Protein AF-A0A1M7Z578-F1 (afdb_monomer_lite)

Sequence (207 aa):
MESDAASGAEGHGATTEMDATQAGAGHGDAAHTTGHTEVPGGKNAFPPFEPAAFPSQLFWLAITFGALFLIMKRSIAPRIGTILEERRDRIVGDLAEADRLREETDAVIAAYEAELKAARRHATSLAEERRTTAAAELAAKRAEVEADLAAKLSEAEARIETIKQRALSEVNTIATDTAVAVIERVAPISVDPAEVASAVSAVRSGN

Structure (mmCIF, N/CA/C/O backbone):
data_AF-A0A1M7Z578-F1
#
_entry.id   AF-A0A1M7Z578-F1
#
loop_
_atom_site.group_PDB
_atom_site.id
_atom_site.type_symbol
_atom_site.label_atom_id
_atom_site.label_alt_id
_atom_site.label_comp_id
_atom_site.label_asym_id
_atom_site.label_entity_id
_atom_site.label_seq_id
_atom_site.pdbx_PDB_ins_code
_atom_site.Cartn_x
_atom_site.Cartn_y
_atom_site.Cartn_z
_atom_site.occupancy
_atom_site.B_iso_or_equiv
_atom_site.auth_seq_id
_atom_site.auth_comp_id
_atom_site.auth_asym_id
_atom_site.auth_atom_id
_atom_site.pdbx_PDB_model_num
ATOM 1 N N . MET A 1 1 ? 42.995 34.643 -6.019 1.00 50.28 1 MET A N 1
ATOM 2 C CA . MET A 1 1 ? 43.320 33.879 -7.242 1.00 50.28 1 MET A CA 1
ATOM 3 C C . MET A 1 1 ? 42.038 33.845 -8.044 1.00 50.28 1 MET A C 1
ATOM 5 O O . MET A 1 1 ? 41.109 33.226 -7.557 1.00 50.28 1 MET A O 1
ATOM 9 N N . GLU A 1 2 ? 41.796 34.603 -9.106 1.00 48.91 2 GLU A N 1
ATOM 10 C CA . GLU A 1 2 ? 42.542 35.490 -10.022 1.00 48.91 2 GLU A CA 1
ATOM 11 C C . GLU A 1 2 ? 41.599 36.695 -10.278 1.00 48.91 2 GLU A C 1
ATOM 13 O O . GLU A 1 2 ? 40.393 36.498 -10.367 1.00 48.91 2 GLU A O 1
ATOM 18 N N . SER A 1 3 ? 41.971 37.962 -10.078 1.00 47.19 3 SER A N 1
ATOM 19 C CA . SER A 1 3 ? 42.845 38.847 -10.871 1.00 47.19 3 SER A CA 1
ATOM 20 C C . SER A 1 3 ? 42.379 39.091 -12.315 1.00 47.19 3 SER A C 1
ATOM 22 O O . SER A 1 3 ? 42.633 38.279 -13.192 1.00 47.19 3 SER A O 1
ATOM 24 N N . ASP A 1 4 ? 41.777 40.271 -12.498 1.00 44.03 4 ASP A N 1
ATOM 25 C CA . ASP A 1 4 ? 41.801 41.164 -13.668 1.00 44.03 4 ASP A CA 1
ATOM 26 C C . ASP A 1 4 ? 41.344 40.682 -15.057 1.00 44.03 4 ASP A C 1
ATOM 28 O O . ASP A 1 4 ? 42.063 40.013 -15.792 1.00 44.03 4 ASP A O 1
ATOM 32 N N . ALA A 1 5 ? 40.194 41.215 -15.485 1.00 44.03 5 ALA A N 1
ATOM 33 C CA . ALA A 1 5 ? 39.830 41.386 -16.890 1.00 44.03 5 ALA A CA 1
ATOM 34 C C . ALA A 1 5 ? 39.589 42.883 -17.162 1.00 44.03 5 ALA A C 1
ATOM 36 O O . ALA A 1 5 ? 38.462 43.374 -17.131 1.00 44.03 5 ALA A O 1
ATOM 37 N N . ALA A 1 6 ? 40.683 43.602 -17.401 1.00 43.38 6 ALA A N 1
ATOM 38 C CA . ALA A 1 6 ? 40.727 44.935 -17.994 1.00 43.38 6 ALA A CA 1
ATOM 39 C C . ALA A 1 6 ? 41.379 44.769 -19.381 1.00 43.38 6 ALA A C 1
ATOM 41 O O . ALA A 1 6 ? 42.424 44.144 -19.499 1.00 43.38 6 ALA A O 1
ATOM 42 N N . SER A 1 7 ? 40.720 45.165 -20.469 1.00 38.00 7 SER A N 1
ATOM 43 C CA . SER A 1 7 ? 40.871 46.492 -21.088 1.00 38.00 7 SER A CA 1
ATOM 44 C C . SER A 1 7 ? 41.673 46.393 -22.389 1.00 38.00 7 SER A C 1
ATOM 46 O O . SER A 1 7 ? 42.636 45.642 -22.479 1.00 38.00 7 SER A O 1
ATOM 48 N N . GLY A 1 8 ? 41.292 47.215 -23.366 1.00 35.16 8 GLY A N 1
ATOM 49 C CA . GLY A 1 8 ? 42.251 47.751 -24.328 1.00 35.16 8 GLY A CA 1
ATOM 50 C C . GLY A 1 8 ? 42.328 47.027 -25.661 1.00 35.16 8 GLY A C 1
ATOM 51 O O . GLY A 1 8 ? 43.260 46.279 -25.929 1.00 35.16 8 GLY A O 1
ATOM 52 N N . ALA A 1 9 ? 41.380 47.345 -26.540 1.00 45.38 9 ALA A N 1
ATOM 53 C CA . ALA A 1 9 ? 41.648 47.350 -27.967 1.00 45.38 9 ALA A CA 1
ATOM 54 C C . ALA A 1 9 ? 42.647 48.479 -28.269 1.00 45.38 9 ALA A C 1
ATOM 56 O O . ALA A 1 9 ? 42.289 49.646 -28.140 1.00 45.38 9 ALA A O 1
ATOM 57 N N . GLU A 1 10 ? 43.863 48.140 -28.693 1.00 38.47 10 GLU A N 1
ATOM 58 C CA . GLU A 1 10 ? 44.783 49.085 -29.325 1.00 38.47 10 GLU A CA 1
ATOM 59 C C . GLU A 1 10 ? 45.475 48.426 -30.518 1.00 38.47 10 GLU A C 1
ATOM 61 O O . GLU A 1 10 ? 46.094 47.368 -30.415 1.00 38.47 10 GLU A O 1
ATOM 66 N N . GLY A 1 11 ? 45.335 49.070 -31.676 1.00 40.06 11 GLY A N 1
ATOM 67 C CA . GLY A 1 11 ? 46.166 48.817 -32.838 1.00 40.06 11 GLY A CA 1
ATOM 68 C C . GLY A 1 11 ? 47.471 49.601 -32.747 1.00 40.06 11 GLY A C 1
ATOM 69 O O . GLY A 1 11 ? 47.486 50.724 -32.260 1.00 40.06 11 GLY A O 1
ATOM 70 N N . HIS A 1 12 ? 48.536 49.001 -33.266 1.00 37.59 12 HIS A N 1
ATOM 71 C CA . HIS A 1 12 ? 49.783 49.586 -33.774 1.00 37.59 12 HIS A CA 1
ATOM 72 C C . HIS A 1 12 ? 50.302 48.509 -34.752 1.00 37.59 12 HIS A C 1
ATOM 74 O O . HIS A 1 12 ? 50.283 47.329 -34.424 1.00 37.59 12 HIS A O 1
ATOM 80 N N . GLY A 1 13 ? 50.635 48.756 -36.016 1.00 31.11 13 GLY A N 1
ATOM 81 C CA . GLY A 1 13 ? 51.327 49.908 -36.565 1.00 31.11 13 GLY A CA 1
ATOM 82 C C . GLY A 1 13 ? 52.764 49.489 -36.869 1.00 31.11 13 GLY A C 1
ATOM 83 O O . GLY A 1 13 ? 53.578 49.603 -35.970 1.00 31.11 13 GLY A O 1
ATOM 84 N N . ALA A 1 14 ? 53.013 49.062 -38.123 1.00 34.75 14 ALA A N 1
ATOM 85 C CA . ALA A 1 14 ? 54.290 49.127 -38.864 1.00 34.75 14 ALA A CA 1
ATOM 86 C C . ALA A 1 14 ? 55.501 48.374 -38.233 1.00 34.75 14 ALA A C 1
ATOM 88 O O . ALA A 1 14 ? 55.561 48.158 -37.039 1.00 34.75 14 ALA A O 1
ATOM 89 N N . THR A 1 15 ? 56.532 47.861 -38.893 1.00 34.47 15 THR A N 1
ATOM 90 C CA . THR A 1 15 ? 57.153 47.921 -40.218 1.00 34.47 15 THR A CA 1
ATOM 91 C C . THR A 1 15 ? 58.082 46.693 -40.304 1.00 34.47 15 THR A C 1
ATOM 93 O O . THR A 1 15 ? 58.481 46.146 -39.277 1.00 34.47 15 THR A O 1
ATOM 96 N N . THR A 1 16 ? 58.500 46.319 -41.514 1.00 37.16 16 THR A N 1
ATOM 97 C CA . THR A 1 16 ? 59.923 46.275 -41.921 1.00 37.16 16 THR A CA 1
ATOM 98 C C . THR A 1 16 ? 60.188 45.146 -42.913 1.00 37.16 16 THR A C 1
ATOM 100 O O . THR A 1 16 ? 59.943 43.967 -42.671 1.00 37.16 16 THR A O 1
ATOM 103 N N . GLU A 1 17 ? 60.677 45.614 -44.052 1.00 43.59 17 GLU A N 1
ATOM 104 C CA . GLU A 1 17 ? 61.104 44.960 -45.276 1.00 43.59 17 GLU A CA 1
ATOM 105 C C . GLU A 1 17 ? 62.319 44.037 -45.100 1.00 43.59 17 GLU A C 1
ATOM 107 O O . GLU A 1 17 ? 63.122 44.221 -44.189 1.00 43.59 17 GLU A O 1
ATOM 112 N N . MET A 1 18 ? 62.500 43.126 -46.060 1.00 37.38 18 MET A N 1
ATOM 113 C CA . MET A 1 18 ? 63.795 42.743 -46.648 1.00 37.38 18 MET A CA 1
ATOM 114 C C . MET A 1 18 ? 63.476 42.014 -47.965 1.00 37.38 18 MET A C 1
ATOM 116 O O . MET A 1 18 ? 62.806 40.987 -47.954 1.00 37.38 18 MET A O 1
ATOM 120 N N . ASP A 1 19 ? 63.632 42.642 -49.128 1.00 32.09 19 ASP A N 1
ATOM 121 C CA . ASP A 1 19 ? 64.873 43.026 -49.822 1.00 32.09 19 ASP A CA 1
ATOM 122 C C . ASP A 1 19 ? 65.259 41.974 -50.871 1.00 32.09 19 ASP A C 1
ATOM 124 O O . ASP A 1 19 ? 65.444 40.801 -50.556 1.00 32.09 19 ASP A O 1
ATOM 128 N N . ALA A 1 20 ? 65.315 42.430 -52.125 1.00 33.88 20 ALA A N 1
ATOM 129 C CA . ALA A 1 20 ? 66.398 42.175 -53.077 1.00 33.88 20 ALA A CA 1
ATOM 130 C C . ALA A 1 20 ? 65.928 42.565 -54.488 1.00 33.88 20 ALA A C 1
ATOM 132 O O . ALA A 1 20 ? 65.559 41.731 -55.314 1.00 33.88 20 ALA A O 1
ATOM 133 N N . THR A 1 21 ? 65.949 43.865 -54.780 1.00 33.25 21 THR A N 1
ATOM 134 C CA . THR A 1 21 ? 66.069 44.360 -56.156 1.00 33.25 21 THR A CA 1
ATOM 135 C C . THR A 1 21 ? 67.406 45.071 -56.253 1.00 33.25 21 THR A C 1
ATOM 137 O O . THR A 1 21 ? 67.574 46.157 -55.705 1.00 33.25 21 THR A O 1
ATOM 140 N N . GLN A 1 22 ? 68.357 44.466 -56.966 1.00 36.84 22 GLN A N 1
ATOM 141 C CA . GLN A 1 22 ? 69.595 45.129 -57.349 1.00 36.84 22 GLN A CA 1
ATOM 142 C C . GLN A 1 22 ? 69.800 45.069 -58.866 1.00 36.84 22 GLN A C 1
ATOM 144 O O . GLN A 1 22 ? 69.997 44.013 -59.452 1.00 36.84 22 GLN A O 1
ATOM 149 N N . ALA A 1 23 ? 69.741 46.277 -59.430 1.00 31.30 23 ALA A N 1
ATOM 150 C CA . ALA A 1 23 ? 70.571 46.867 -60.477 1.00 31.30 23 ALA A CA 1
ATOM 151 C C . ALA A 1 23 ? 70.859 46.099 -61.782 1.00 31.30 23 ALA A C 1
ATOM 153 O O . ALA A 1 23 ? 71.665 45.179 -61.828 1.00 31.30 23 ALA A O 1
ATOM 154 N N . GLY A 1 24 ? 70.469 46.747 -62.883 1.00 27.48 24 GLY A N 1
ATOM 155 C CA . GLY A 1 24 ? 71.478 47.513 -63.616 1.00 27.48 24 GLY A CA 1
ATOM 156 C C . GLY A 1 24 ? 71.642 47.206 -65.105 1.00 27.48 24 GLY A C 1
ATOM 157 O O . GLY A 1 24 ? 71.663 46.060 -65.527 1.00 27.48 24 GLY A O 1
ATOM 158 N N . ALA A 1 25 ? 71.893 48.299 -65.832 1.00 30.52 25 ALA A N 1
ATOM 159 C CA . ALA A 1 25 ? 72.422 48.415 -67.192 1.00 30.52 25 ALA A CA 1
ATOM 160 C C . ALA A 1 25 ? 71.433 48.245 -68.358 1.00 30.52 25 ALA A C 1
ATOM 162 O O . ALA A 1 25 ? 71.039 47.154 -68.753 1.00 30.52 25 ALA A O 1
ATOM 163 N N . GLY A 1 26 ? 71.105 49.391 -68.960 1.00 29.77 26 GLY A N 1
ATOM 164 C CA . GLY A 1 26 ? 70.586 49.467 -70.316 1.00 29.77 26 GLY A CA 1
ATOM 165 C C . GLY A 1 26 ? 71.689 49.482 -71.376 1.00 29.77 26 GLY A C 1
ATOM 166 O O . GLY A 1 26 ? 72.842 49.788 -71.081 1.00 29.77 26 GLY A O 1
ATOM 167 N N . HIS A 1 27 ? 71.246 49.198 -72.599 1.00 28.56 27 HIS A N 1
ATOM 168 C CA . HIS A 1 27 ? 71.796 49.389 -73.953 1.00 28.56 27 HIS A CA 1
ATOM 169 C C . HIS A 1 27 ? 71.388 48.120 -74.706 1.00 28.56 27 HIS A C 1
ATOM 171 O O . HIS A 1 27 ? 71.600 47.019 -74.221 1.00 28.56 27 HIS A O 1
ATOM 177 N N . GLY A 1 28 ? 70.718 48.162 -75.841 1.00 27.56 28 GLY A N 1
ATOM 178 C CA . GLY A 1 28 ? 70.815 49.114 -76.926 1.00 27.56 28 GLY A CA 1
ATOM 179 C C . GLY A 1 28 ? 70.761 48.247 -78.180 1.00 27.56 28 GLY A C 1
ATOM 180 O O . GLY A 1 28 ? 71.493 47.271 -78.266 1.00 27.56 28 GLY A O 1
ATOM 181 N N . ASP A 1 29 ? 69.836 48.592 -79.065 1.00 33.03 29 ASP A N 1
ATOM 182 C CA . ASP A 1 29 ? 69.825 48.302 -80.497 1.00 33.03 29 ASP A CA 1
ATOM 183 C C . ASP A 1 29 ? 70.111 46.861 -80.975 1.00 33.03 29 ASP A C 1
ATOM 185 O O . ASP A 1 29 ? 71.246 46.397 -81.019 1.00 33.03 29 ASP A O 1
ATOM 189 N N . ALA A 1 30 ? 69.064 46.189 -81.458 1.00 35.59 30 ALA A N 1
ATOM 190 C CA . ALA A 1 30 ? 69.199 45.207 -82.529 1.00 35.59 30 ALA A CA 1
ATOM 191 C C . ALA A 1 30 ? 67.854 45.042 -83.239 1.00 35.59 30 ALA A C 1
ATOM 193 O O . ALA A 1 30 ? 66.958 44.320 -82.799 1.00 35.59 30 ALA A O 1
ATOM 194 N N . ALA A 1 31 ? 67.737 45.732 -84.368 1.00 37.81 31 ALA A N 1
ATOM 195 C CA . ALA A 1 31 ? 66.827 45.378 -85.435 1.00 37.81 31 ALA A CA 1
ATOM 196 C C . ALA A 1 31 ? 66.869 43.864 -85.707 1.00 37.81 31 ALA A C 1
ATOM 198 O O . ALA A 1 31 ? 67.928 43.304 -85.985 1.00 37.81 31 ALA A O 1
ATOM 199 N N . HIS A 1 32 ? 65.707 43.215 -85.714 1.00 35.41 32 HIS A N 1
ATOM 200 C CA . HIS A 1 32 ? 65.546 41.966 -86.445 1.00 35.41 32 HIS A CA 1
ATOM 201 C C . HIS A 1 32 ? 64.189 41.952 -87.150 1.00 35.41 32 HIS A C 1
ATOM 203 O O . HIS A 1 32 ? 63.159 41.565 -86.611 1.00 35.41 32 HIS A O 1
ATOM 209 N N . THR A 1 33 ? 64.239 42.479 -88.373 1.00 33.19 33 THR A N 1
ATOM 210 C CA . THR A 1 33 ? 63.638 41.902 -89.578 1.00 33.19 33 THR A CA 1
ATOM 211 C C . THR A 1 33 ? 62.208 41.369 -89.462 1.00 33.19 33 THR A C 1
ATOM 213 O O . THR A 1 33 ? 61.965 40.245 -89.023 1.00 33.19 33 THR A O 1
ATOM 216 N N . THR A 1 34 ? 61.284 42.123 -90.051 1.00 39.41 34 THR A N 1
ATOM 217 C CA . THR A 1 34 ? 60.086 41.598 -90.711 1.00 39.41 34 THR A CA 1
ATOM 218 C C . THR A 1 34 ? 60.508 40.543 -91.744 1.00 39.41 34 THR A C 1
ATOM 220 O O . THR A 1 34 ? 60.826 40.869 -92.886 1.00 39.41 34 THR A O 1
ATOM 223 N N . GLY A 1 35 ? 60.599 39.284 -91.309 1.00 32.84 35 GLY A N 1
ATOM 224 C CA . GLY A 1 35 ? 60.852 38.117 -92.149 1.00 32.84 35 GLY A CA 1
ATOM 225 C C . GLY A 1 35 ? 59.568 37.687 -92.846 1.00 32.84 35 GLY A C 1
ATOM 226 O O . GLY A 1 35 ? 58.509 37.616 -92.225 1.00 32.84 35 GLY A O 1
ATOM 227 N N . HIS A 1 36 ? 59.671 37.493 -94.156 1.00 38.25 36 HIS A N 1
ATOM 228 C CA . HIS A 1 36 ? 58.556 37.372 -95.076 1.00 38.25 36 HIS A CA 1
ATOM 229 C C . HIS A 1 36 ? 57.833 36.024 -94.992 1.00 38.25 36 HIS A C 1
ATOM 231 O O . HIS A 1 36 ? 58.361 35.007 -94.547 1.00 38.25 36 HIS A O 1
ATOM 237 N N . THR A 1 37 ? 56.587 36.056 -95.455 1.00 43.62 37 THR A N 1
ATOM 238 C CA . THR A 1 37 ? 55.784 34.888 -95.796 1.00 43.62 37 THR A CA 1
ATOM 239 C C . THR A 1 37 ? 56.377 34.203 -97.017 1.00 43.62 37 THR A C 1
ATOM 241 O O . THR A 1 37 ? 56.238 34.713 -98.123 1.00 43.62 37 THR A O 1
ATOM 244 N N . GLU A 1 38 ? 56.902 32.999 -96.826 1.00 34.97 38 GLU A N 1
ATOM 245 C CA . GLU A 1 38 ? 56.857 31.934 -97.825 1.00 34.97 38 GLU A CA 1
ATOM 246 C C . GLU A 1 38 ? 56.574 30.606 -97.115 1.00 34.97 38 GLU A C 1
ATOM 248 O O . GLU A 1 38 ? 57.445 30.005 -96.492 1.00 34.97 38 GLU A O 1
ATOM 253 N N . VAL A 1 39 ? 55.325 30.143 -97.211 1.00 44.06 39 VAL A N 1
ATOM 254 C CA . VAL A 1 39 ? 54.989 28.730 -97.014 1.00 44.06 39 VAL A CA 1
ATOM 255 C C . VAL A 1 39 ? 54.604 28.178 -98.387 1.00 44.06 39 VAL A C 1
ATOM 257 O O . VAL A 1 39 ? 53.555 28.558 -98.917 1.00 44.06 39 VAL A O 1
ATOM 260 N N . PRO A 1 40 ? 55.434 27.311 -98.995 1.00 41.84 40 PRO A N 1
ATOM 261 C CA . PRO A 1 40 ? 55.050 26.568 -100.182 1.00 41.84 40 PRO A CA 1
ATOM 262 C C . PRO A 1 40 ? 53.975 25.546 -99.791 1.00 41.84 40 PRO A C 1
ATOM 264 O O . PRO A 1 40 ? 54.000 24.980 -98.700 1.00 41.84 40 PRO A O 1
ATOM 267 N N . GLY A 1 41 ? 52.997 25.346 -100.674 1.00 46.53 41 GLY A N 1
ATOM 268 C CA . GLY A 1 41 ? 51.794 24.559 -100.410 1.00 46.53 41 GLY A CA 1
ATOM 269 C C . GLY A 1 41 ? 52.054 23.190 -99.768 1.00 46.53 41 GLY A C 1
ATOM 270 O O . GLY A 1 41 ? 52.649 22.302 -100.371 1.00 46.53 41 GLY A O 1
ATOM 271 N N . GLY A 1 42 ? 51.514 23.018 -98.562 1.00 44.38 42 GLY A N 1
ATOM 272 C CA . GLY A 1 42 ? 51.437 21.768 -97.813 1.00 44.38 42 GLY A CA 1
ATOM 273 C C . GLY A 1 42 ? 50.476 21.963 -96.640 1.00 44.38 42 GLY A C 1
ATOM 274 O O . GLY A 1 42 ? 50.568 22.945 -95.913 1.00 44.38 42 GLY A O 1
ATOM 275 N N . LYS A 1 43 ? 49.484 21.084 -96.515 1.00 53.25 43 LYS A N 1
ATOM 276 C CA . LYS A 1 43 ? 48.336 21.184 -95.600 1.00 53.25 43 LYS A CA 1
ATOM 277 C C . LYS A 1 43 ? 48.768 21.048 -94.128 1.00 53.25 43 LYS A C 1
ATOM 279 O O . LYS A 1 43 ? 48.628 19.966 -93.574 1.00 53.25 43 LYS A O 1
ATOM 284 N N . ASN A 1 44 ? 49.248 22.111 -93.491 1.00 54.56 44 ASN A N 1
ATOM 285 C CA . ASN A 1 44 ? 49.614 22.070 -92.072 1.00 54.56 44 ASN A CA 1
ATOM 286 C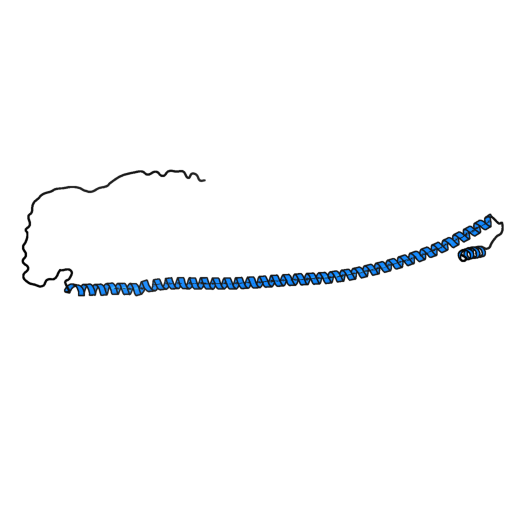 C . ASN A 1 44 ? 48.596 22.874 -91.256 1.00 54.56 44 ASN A C 1
ATOM 288 O O . ASN A 1 44 ? 48.541 24.103 -91.318 1.00 54.56 44 ASN A O 1
ATOM 292 N N . ALA A 1 45 ? 47.727 22.136 -90.565 1.00 59.44 45 ALA A N 1
ATOM 293 C CA . ALA A 1 45 ? 46.724 22.658 -89.652 1.00 59.44 45 ALA A CA 1
ATOM 294 C C . ALA A 1 45 ? 47.386 23.222 -88.382 1.00 59.44 45 ALA A C 1
ATOM 296 O O . ALA A 1 45 ? 48.526 22.913 -88.059 1.00 59.44 45 ALA A O 1
ATOM 297 N N . PHE A 1 46 ? 46.654 24.070 -87.663 1.00 57.06 46 PHE A N 1
ATOM 298 C CA . PHE A 1 46 ? 47.073 24.697 -86.411 1.00 57.06 46 PHE A CA 1
ATOM 299 C C . PHE A 1 46 ? 47.685 23.651 -85.438 1.00 57.06 46 PHE A C 1
ATOM 301 O O . PHE A 1 46 ? 47.008 22.668 -85.130 1.00 57.06 46 PHE A O 1
ATOM 308 N N . PRO A 1 47 ? 48.918 23.841 -84.921 1.00 63.31 47 PRO A N 1
ATOM 309 C CA . PRO A 1 47 ? 49.669 22.803 -84.202 1.00 63.31 47 PRO A CA 1
ATOM 310 C C . PRO A 1 47 ? 48.985 22.157 -82.973 1.00 63.31 47 PRO A C 1
ATOM 312 O O . PRO A 1 47 ? 49.229 20.974 -82.743 1.00 63.31 47 PRO A O 1
ATOM 315 N N . PRO A 1 48 ? 48.100 22.814 -82.189 1.00 63.41 48 PRO A N 1
ATOM 316 C CA . PRO A 1 48 ? 47.375 22.129 -81.109 1.00 63.41 48 PRO A CA 1
ATOM 317 C C . PRO A 1 48 ? 46.191 21.265 -81.591 1.00 63.41 48 PRO A C 1
ATOM 319 O O . PRO A 1 48 ? 45.560 20.598 -80.775 1.00 63.41 48 PRO A O 1
ATOM 322 N N . PHE A 1 49 ? 45.881 21.258 -82.893 1.00 63.44 49 PHE A N 1
ATOM 323 C CA . PHE A 1 49 ? 44.783 20.489 -83.490 1.00 63.44 49 PHE A CA 1
ATOM 324 C C . PHE A 1 49 ? 45.252 19.534 -84.595 1.00 63.44 49 PHE A C 1
ATOM 326 O O . PHE A 1 49 ? 44.469 19.181 -85.478 1.00 63.44 49 PHE A O 1
ATOM 333 N N . GLU A 1 50 ? 46.509 19.083 -84.561 1.00 66.00 50 GLU A N 1
ATOM 334 C CA . GLU A 1 50 ? 46.944 18.023 -85.469 1.00 66.00 50 GLU A CA 1
ATOM 335 C C . GLU A 1 50 ? 46.364 16.654 -85.045 1.00 66.00 50 GLU A C 1
ATOM 337 O O . GLU A 1 50 ? 46.691 16.149 -83.965 1.00 66.00 50 GLU A O 1
ATOM 342 N N . PRO A 1 51 ? 45.530 16.001 -85.887 1.00 67.62 51 PRO A N 1
ATOM 343 C CA . PRO A 1 51 ? 44.839 14.745 -85.568 1.00 67.62 51 PRO A CA 1
ATOM 344 C C . PRO A 1 51 ? 45.787 13.577 -85.231 1.00 67.62 51 PRO A C 1
ATOM 346 O O . PRO A 1 51 ? 45.364 12.597 -84.622 1.00 67.62 51 PRO A O 1
ATOM 349 N N . ALA A 1 52 ? 47.068 13.680 -85.595 1.00 69.88 52 ALA A N 1
ATOM 350 C CA . ALA A 1 52 ? 48.078 12.646 -85.389 1.00 69.88 52 ALA A CA 1
ATOM 351 C C . ALA A 1 52 ? 48.530 12.484 -83.921 1.00 69.88 52 ALA A C 1
ATOM 353 O O . ALA A 1 52 ? 48.956 11.394 -83.543 1.00 69.88 52 ALA A O 1
ATOM 354 N N . ALA A 1 53 ? 48.411 13.518 -83.076 1.00 68.62 53 ALA A N 1
ATOM 355 C CA . ALA A 1 53 ? 48.818 13.457 -81.663 1.00 68.62 53 ALA A CA 1
ATOM 356 C C . ALA A 1 53 ? 47.709 12.940 -80.720 1.00 68.62 53 ALA A C 1
ATOM 358 O O . ALA A 1 53 ? 47.995 12.424 -79.635 1.00 68.62 53 ALA A O 1
ATOM 359 N N . PHE A 1 54 ? 46.438 13.024 -81.134 1.00 77.44 54 PHE A N 1
ATOM 360 C CA . PHE A 1 54 ? 45.292 12.602 -80.317 1.00 77.44 54 PHE A CA 1
ATOM 361 C C . PHE A 1 54 ? 45.293 11.110 -79.949 1.00 77.44 54 PHE A C 1
ATOM 363 O O . PHE A 1 54 ? 44.991 10.815 -78.795 1.00 77.44 54 PHE A O 1
ATOM 370 N N . PRO A 1 55 ? 45.654 10.154 -80.829 1.00 84.94 55 PRO A N 1
ATOM 371 C CA . PRO A 1 55 ? 45.665 8.736 -80.469 1.00 84.94 55 PRO A CA 1
ATOM 372 C C . PRO A 1 55 ? 46.626 8.409 -79.321 1.00 84.94 55 PRO A C 1
ATOM 374 O O . PRO A 1 55 ? 46.268 7.648 -78.427 1.00 84.94 55 PRO A O 1
ATOM 377 N N . SER A 1 56 ? 47.817 9.018 -79.300 1.00 84.69 56 SER A N 1
ATOM 378 C CA . SER A 1 56 ? 48.793 8.812 -78.221 1.00 84.69 56 SER A CA 1
ATOM 379 C C . SER A 1 56 ? 48.316 9.426 -76.903 1.00 84.69 56 SER A C 1
ATOM 381 O O . SER A 1 56 ? 48.440 8.801 -75.850 1.00 84.69 56 SER A O 1
ATOM 383 N N . GLN A 1 57 ? 47.727 10.626 -76.952 1.00 84.00 57 GLN A N 1
ATOM 384 C CA . GLN A 1 57 ? 47.157 11.274 -75.769 1.00 84.00 57 GLN A CA 1
ATOM 385 C C . GLN A 1 57 ? 45.971 10.479 -75.214 1.00 84.00 57 GLN A C 1
ATOM 387 O O . GLN A 1 57 ? 45.873 10.288 -74.006 1.00 84.00 57 GLN A O 1
ATOM 392 N N . LEU A 1 58 ? 45.095 9.969 -76.083 1.00 88.38 58 LEU A N 1
ATOM 393 C CA . LEU A 1 58 ? 43.965 9.123 -75.698 1.00 88.38 58 LEU A CA 1
ATOM 394 C C . LEU A 1 58 ? 44.421 7.768 -75.151 1.00 88.38 58 LEU A C 1
ATOM 396 O O . LEU A 1 58 ? 43.825 7.276 -74.199 1.00 88.38 58 LEU A O 1
ATOM 400 N N . PHE A 1 59 ? 45.487 7.180 -75.699 1.00 90.44 59 PHE A N 1
ATOM 401 C CA . PHE A 1 59 ? 46.074 5.946 -75.179 1.00 90.44 59 PHE A CA 1
ATOM 402 C C . PHE A 1 59 ? 46.621 6.141 -73.760 1.00 90.44 59 PHE A C 1
ATOM 404 O O . PHE A 1 59 ? 46.284 5.373 -72.858 1.00 90.44 59 PHE A O 1
ATOM 411 N N . TRP A 1 60 ? 47.400 7.203 -73.521 1.00 89.81 60 TRP A N 1
ATOM 412 C CA . TRP A 1 60 ? 47.931 7.469 -72.181 1.00 89.81 60 TRP A CA 1
ATOM 413 C C . TRP A 1 60 ? 46.827 7.925 -71.207 1.00 89.81 60 TRP A C 1
ATOM 415 O O . TRP A 1 60 ? 46.804 7.524 -70.042 1.00 89.81 60 TRP A O 1
ATOM 425 N N . LEU A 1 61 ? 45.841 8.691 -71.683 1.00 92.88 61 LEU A N 1
ATOM 426 C CA . LEU A 1 61 ? 44.638 9.011 -70.915 1.00 92.88 61 LEU A CA 1
ATOM 427 C C . LEU A 1 61 ? 43.901 7.733 -70.506 1.00 92.88 61 LEU A C 1
ATOM 429 O O . LEU A 1 61 ? 43.549 7.587 -69.344 1.00 92.88 61 LEU A O 1
ATOM 433 N N . ALA A 1 62 ? 43.709 6.783 -71.423 1.00 93.56 62 ALA A N 1
ATOM 434 C CA . ALA A 1 62 ? 43.010 5.536 -71.136 1.00 93.56 62 ALA A CA 1
ATOM 435 C C . ALA A 1 62 ? 43.748 4.685 -70.096 1.00 93.56 62 ALA A C 1
ATOM 437 O O . ALA A 1 62 ? 43.106 4.141 -69.199 1.00 93.56 62 ALA A O 1
ATOM 438 N N . ILE A 1 63 ? 45.081 4.593 -70.162 1.00 94.75 63 ILE A N 1
ATOM 439 C CA . ILE A 1 63 ? 45.839 3.826 -69.163 1.00 94.75 63 ILE A CA 1
ATOM 440 C C . ILE A 1 63 ? 45.850 4.549 -67.809 1.00 94.75 63 ILE A C 1
ATOM 442 O O . ILE A 1 63 ? 45.610 3.907 -66.790 1.00 94.75 63 ILE A O 1
ATOM 446 N N . THR A 1 64 ? 46.090 5.865 -67.761 1.00 93.75 64 THR A N 1
ATOM 447 C CA . THR A 1 64 ? 46.096 6.621 -66.490 1.00 93.75 64 THR A CA 1
ATOM 448 C C . THR A 1 64 ? 44.711 6.661 -65.845 1.00 93.75 64 THR A C 1
ATOM 450 O O . THR A 1 64 ? 44.580 6.399 -64.649 1.00 93.75 64 THR A O 1
ATOM 453 N N . PHE A 1 65 ? 43.663 6.895 -66.636 1.00 94.44 65 PHE A N 1
ATOM 454 C CA . PHE A 1 65 ? 42.275 6.829 -66.190 1.00 94.44 65 PHE A CA 1
ATOM 455 C C . PHE A 1 65 ? 41.888 5.411 -65.763 1.00 94.44 65 PHE A C 1
ATOM 457 O O . PHE A 1 65 ? 41.247 5.241 -64.731 1.00 94.44 65 PHE A O 1
ATOM 464 N N . GLY A 1 66 ? 42.315 4.382 -66.499 1.00 95.00 66 GLY A N 1
ATOM 465 C CA . GLY A 1 66 ? 42.104 2.982 -66.132 1.00 95.00 66 GLY A CA 1
ATOM 466 C C . GLY A 1 66 ? 42.782 2.620 -64.810 1.00 95.00 66 GLY A C 1
ATOM 467 O O . GLY A 1 66 ? 42.151 2.023 -63.939 1.00 95.00 66 GLY A O 1
ATOM 468 N N . ALA A 1 67 ? 44.034 3.038 -64.611 1.00 93.38 67 ALA A N 1
ATOM 469 C CA . ALA A 1 67 ? 44.758 2.854 -63.356 1.00 93.38 67 ALA A CA 1
ATOM 470 C C . ALA A 1 67 ? 44.055 3.570 -62.189 1.00 93.38 67 ALA A C 1
ATOM 472 O O . ALA A 1 67 ? 43.815 2.957 -61.146 1.00 93.38 67 ALA A O 1
ATOM 473 N N . LEU A 1 68 ? 43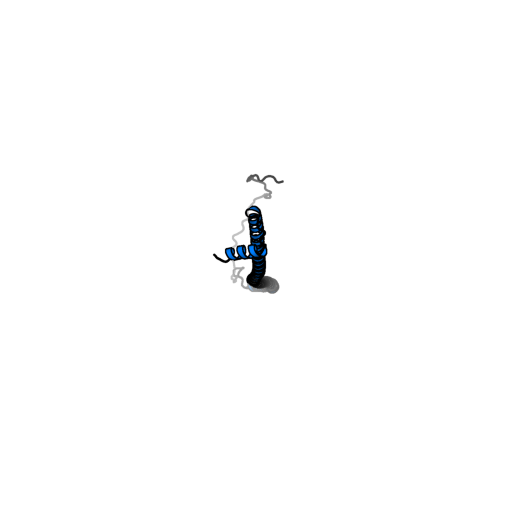.642 4.828 -62.379 1.00 92.44 68 LEU A N 1
ATOM 474 C CA . LEU A 1 68 ? 42.871 5.585 -61.391 1.00 92.44 68 LEU A CA 1
ATOM 475 C C . LEU A 1 68 ? 41.523 4.916 -61.079 1.00 92.44 68 LEU A C 1
ATOM 477 O O . LEU A 1 68 ? 41.144 4.795 -59.914 1.00 92.44 68 LEU A O 1
ATOM 481 N N . PHE A 1 69 ? 40.814 4.432 -62.100 1.00 93.44 69 PHE A N 1
ATOM 482 C CA . PHE A 1 69 ? 39.542 3.730 -61.954 1.00 93.44 69 PHE A CA 1
ATOM 483 C C . PHE A 1 69 ? 39.700 2.437 -61.150 1.00 93.44 69 PHE A C 1
ATOM 485 O O . PHE A 1 69 ? 38.895 2.162 -60.260 1.00 93.44 69 PHE A O 1
ATOM 492 N N . LEU A 1 70 ? 40.756 1.661 -61.412 1.00 92.25 70 LEU A N 1
ATOM 493 C CA . LEU A 1 70 ? 41.056 0.453 -60.646 1.00 92.25 70 LEU A CA 1
ATOM 494 C C . LEU A 1 70 ? 41.338 0.777 -59.174 1.00 92.25 70 LEU A C 1
ATOM 496 O O . LEU A 1 70 ? 40.814 0.086 -58.299 1.00 92.25 70 LEU A O 1
ATOM 500 N N . ILE A 1 71 ? 42.085 1.848 -58.890 1.00 90.81 71 ILE A N 1
ATOM 501 C CA . ILE A 1 71 ? 42.337 2.320 -57.518 1.00 90.81 71 ILE A CA 1
ATOM 502 C C . ILE A 1 71 ? 41.027 2.753 -56.845 1.00 90.81 71 ILE A C 1
ATOM 504 O O . ILE A 1 71 ? 40.735 2.335 -55.724 1.00 90.81 71 ILE A O 1
ATOM 508 N N . MET A 1 72 ? 40.189 3.532 -57.527 1.00 91.12 72 MET A N 1
ATOM 509 C CA . MET A 1 72 ? 38.912 4.001 -56.983 1.00 91.12 72 MET A CA 1
ATOM 510 C C . MET A 1 72 ? 37.946 2.842 -56.700 1.00 91.12 72 MET A C 1
ATOM 512 O O . MET A 1 72 ? 37.371 2.767 -55.611 1.00 91.12 72 MET A O 1
ATOM 516 N N . LYS A 1 73 ? 37.834 1.888 -57.631 1.00 89.44 73 LYS A N 1
ATOM 517 C CA . LYS A 1 73 ? 37.031 0.668 -57.470 1.00 89.44 73 LYS A CA 1
ATOM 518 C C . LYS A 1 73 ? 37.530 -0.192 -56.310 1.00 89.44 73 LYS A C 1
ATOM 520 O O . LYS A 1 73 ? 36.725 -0.752 -55.573 1.00 89.44 73 LYS A O 1
ATOM 525 N N . ARG A 1 74 ? 38.849 -0.330 -56.155 1.00 88.56 74 ARG A N 1
ATOM 526 C CA . ARG A 1 74 ? 39.448 -1.238 -55.169 1.00 88.56 74 ARG A CA 1
ATOM 527 C C . ARG A 1 74 ? 39.578 -0.629 -53.777 1.00 88.56 74 ARG A C 1
ATOM 529 O O . ARG A 1 74 ? 39.589 -1.393 -52.818 1.00 88.56 74 ARG A O 1
ATOM 536 N N . SER A 1 75 ? 39.694 0.692 -53.652 1.00 85.75 75 SER A N 1
ATOM 537 C CA . SER A 1 75 ? 40.012 1.347 -52.375 1.00 85.75 75 SER A CA 1
ATOM 538 C C . SER A 1 75 ? 38.957 2.339 -51.902 1.00 85.75 75 SER A C 1
ATOM 540 O O . SER A 1 75 ? 38.677 2.376 -50.708 1.00 85.75 75 SER A O 1
ATOM 542 N N . ILE A 1 76 ? 38.358 3.136 -52.790 1.00 85.88 76 ILE A N 1
ATOM 543 C CA . ILE A 1 76 ? 37.414 4.192 -52.385 1.00 85.88 76 ILE A CA 1
ATOM 544 C C . ILE A 1 76 ? 36.010 3.611 -52.189 1.00 85.88 76 ILE A C 1
ATOM 546 O O . ILE A 1 76 ? 35.399 3.833 -51.146 1.00 85.88 76 ILE A O 1
ATOM 550 N N . ALA A 1 77 ? 35.536 2.800 -53.138 1.00 86.62 77 ALA A N 1
ATOM 551 C CA . ALA A 1 77 ? 34.238 2.131 -53.042 1.00 86.62 77 ALA A CA 1
ATOM 552 C C . ALA A 1 77 ? 34.065 1.284 -51.759 1.00 86.62 77 ALA A C 1
ATOM 554 O O . ALA A 1 77 ? 33.063 1.484 -51.070 1.00 86.62 77 ALA A O 1
ATOM 555 N N . PRO A 1 78 ? 35.014 0.402 -51.361 1.00 88.88 78 PRO A N 1
ATOM 556 C CA . PRO A 1 78 ? 34.852 -0.354 -50.119 1.00 88.88 78 PRO A CA 1
ATOM 557 C C . PRO A 1 78 ? 34.890 0.533 -48.871 1.00 88.88 78 PRO A C 1
ATOM 559 O O . PRO A 1 78 ? 34.132 0.271 -47.949 1.00 88.88 78 PRO A O 1
ATOM 562 N N . ARG A 1 79 ? 35.697 1.605 -48.839 1.00 86.38 79 ARG A N 1
ATOM 563 C CA . ARG A 1 79 ? 35.765 2.515 -47.678 1.00 86.38 79 ARG A CA 1
ATOM 564 C C . ARG A 1 79 ? 34.456 3.262 -47.426 1.00 86.38 79 ARG A C 1
ATOM 566 O O . ARG A 1 79 ? 34.075 3.463 -46.278 1.00 86.38 79 ARG A O 1
ATOM 573 N N . ILE A 1 80 ? 33.765 3.681 -48.484 1.00 88.81 80 ILE A N 1
ATOM 574 C CA . ILE A 1 80 ? 32.455 4.334 -48.350 1.00 88.81 80 ILE A CA 1
ATOM 575 C C . ILE A 1 80 ? 31.399 3.307 -47.924 1.00 88.81 80 ILE A C 1
ATOM 577 O O . ILE A 1 80 ? 30.586 3.600 -47.050 1.00 88.81 80 ILE A O 1
ATOM 581 N N . GLY A 1 81 ? 31.458 2.092 -48.482 1.00 89.69 81 GLY A N 1
ATOM 582 C CA . GLY A 1 81 ? 30.586 0.985 -48.086 1.00 89.69 81 GLY A CA 1
ATOM 583 C C . GLY A 1 81 ? 30.713 0.629 -46.603 1.00 89.69 81 GLY A C 1
ATOM 584 O O . GLY A 1 81 ? 29.699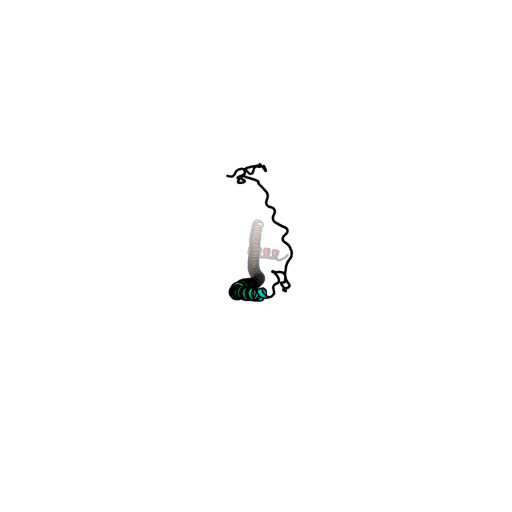 0.528 -45.923 1.00 89.69 81 GLY A O 1
ATOM 585 N N . THR A 1 82 ? 31.938 0.528 -46.073 1.00 90.88 82 THR A N 1
ATOM 586 C CA . THR A 1 82 ? 32.164 0.205 -44.652 1.00 90.88 82 THR A CA 1
ATOM 587 C C . THR A 1 82 ? 31.614 1.270 -43.710 1.00 90.88 82 THR A C 1
ATOM 589 O O . THR A 1 82 ? 31.029 0.928 -42.693 1.00 90.88 82 THR A O 1
ATOM 592 N N . ILE A 1 83 ? 31.757 2.558 -44.047 1.00 92.44 83 ILE A N 1
ATOM 593 C CA . ILE A 1 83 ? 31.236 3.652 -43.209 1.00 92.44 83 ILE A CA 1
ATOM 594 C C . ILE A 1 83 ? 29.705 3.663 -43.219 1.00 92.44 83 ILE A C 1
ATOM 596 O O . ILE A 1 83 ? 29.078 3.941 -42.197 1.00 92.44 83 ILE A O 1
ATOM 600 N N . LEU A 1 84 ? 29.097 3.402 -44.379 1.00 93.38 84 LEU A N 1
ATOM 601 C CA . LEU A 1 84 ? 27.644 3.364 -44.492 1.00 93.38 84 LEU A CA 1
ATOM 602 C C . LEU A 1 84 ? 27.060 2.184 -43.711 1.00 93.38 84 LEU A C 1
ATOM 604 O O . LEU A 1 84 ? 26.073 2.375 -43.005 1.00 93.38 84 LEU A O 1
ATOM 608 N N . GLU A 1 85 ? 27.696 1.015 -43.796 1.00 94.06 85 GLU A N 1
ATOM 609 C CA . GLU A 1 85 ? 27.284 -0.161 -43.031 1.00 94.06 85 GLU A CA 1
ATOM 610 C C . GLU A 1 85 ? 27.463 0.070 -41.527 1.00 94.06 85 GLU A C 1
ATOM 612 O O . GLU A 1 85 ? 26.513 -0.111 -40.783 1.00 94.06 85 GLU A O 1
ATOM 617 N N . GLU A 1 86 ? 28.598 0.617 -41.075 1.00 94.94 86 GLU A N 1
ATOM 618 C CA . GLU A 1 86 ? 28.815 0.917 -39.650 1.00 94.94 86 GLU A CA 1
ATOM 619 C C . GLU A 1 86 ? 27.756 1.881 -39.089 1.00 94.94 86 GLU A C 1
ATOM 621 O O . GLU A 1 86 ? 27.260 1.706 -37.975 1.00 94.94 86 GLU A O 1
ATOM 626 N N . ARG A 1 87 ? 27.376 2.909 -39.860 1.00 96.00 87 ARG A N 1
ATOM 627 C CA . ARG A 1 87 ? 26.301 3.830 -39.462 1.00 96.00 87 ARG A CA 1
ATOM 628 C C . ARG A 1 87 ? 24.949 3.138 -39.426 1.00 96.00 87 ARG A C 1
ATOM 630 O O . ARG A 1 87 ? 24.177 3.392 -38.507 1.00 96.00 87 ARG A O 1
ATOM 637 N N . ARG A 1 88 ? 24.651 2.311 -40.426 1.00 95.94 88 ARG A N 1
ATOM 638 C CA . ARG A 1 88 ? 23.405 1.550 -40.485 1.00 95.94 88 ARG A CA 1
ATOM 639 C C . ARG A 1 88 ? 23.305 0.600 -39.297 1.00 95.94 88 ARG A C 1
ATOM 641 O O . ARG A 1 88 ? 22.287 0.624 -38.617 1.00 95.94 88 ARG A O 1
ATOM 648 N N . ASP A 1 89 ? 24.359 -0.157 -39.024 1.00 96.62 89 ASP A N 1
ATOM 649 C CA . ASP A 1 89 ? 24.440 -1.093 -37.906 1.00 96.62 89 ASP A CA 1
ATOM 650 C C . ASP A 1 89 ? 24.289 -0.371 -36.572 1.00 96.62 89 ASP A C 1
ATOM 652 O O . ASP A 1 89 ? 23.540 -0.828 -35.713 1.00 96.62 89 ASP A O 1
ATOM 656 N N . ARG A 1 90 ? 24.919 0.801 -36.417 1.00 96.56 90 ARG A N 1
ATOM 657 C CA . ARG A 1 90 ? 24.736 1.636 -35.226 1.00 96.56 90 ARG A CA 1
ATOM 658 C C . ARG A 1 90 ? 23.291 2.098 -35.069 1.00 96.56 90 ARG A C 1
ATOM 660 O O . ARG A 1 90 ? 22.737 1.932 -33.999 1.00 96.56 90 ARG A O 1
ATOM 667 N N . ILE A 1 91 ? 22.664 2.619 -36.124 1.00 97.00 91 ILE A N 1
ATOM 668 C CA . ILE A 1 91 ? 21.265 3.074 -36.071 1.00 97.00 91 ILE A CA 1
ATOM 669 C C . ILE A 1 91 ? 20.322 1.913 -35.744 1.00 97.00 91 ILE A C 1
ATOM 671 O O . ILE A 1 91 ? 19.408 2.077 -34.944 1.00 97.00 91 ILE A O 1
ATOM 675 N N . VAL A 1 92 ? 20.530 0.747 -36.358 1.00 96.94 92 VAL A N 1
ATOM 676 C CA . VAL A 1 92 ? 19.722 -0.448 -36.089 1.00 96.94 92 VAL A CA 1
ATOM 677 C C . VAL A 1 92 ? 19.939 -0.931 -34.656 1.00 96.94 92 VAL A C 1
ATOM 679 O O . VAL A 1 92 ? 18.967 -1.269 -33.990 1.00 96.94 92 VAL A O 1
ATOM 682 N N . GLY A 1 93 ? 21.181 -0.924 -34.168 1.00 97.50 93 GLY A N 1
ATOM 683 C CA . GLY A 1 93 ? 21.510 -1.265 -32.786 1.00 97.50 93 GLY A CA 1
ATOM 684 C C . GLY A 1 93 ? 20.881 -0.301 -31.781 1.00 97.50 93 GLY A C 1
ATOM 685 O O . GLY A 1 93 ? 20.235 -0.748 -30.840 1.00 97.50 93 GLY A O 1
ATOM 686 N N . ASP A 1 94 ? 21.001 1.005 -32.017 1.00 96.81 94 ASP A N 1
ATOM 687 C CA . ASP A 1 94 ? 20.421 2.047 -31.167 1.00 96.81 94 ASP A CA 1
ATOM 688 C C . ASP A 1 94 ? 18.886 1.966 -31.155 1.00 96.81 94 ASP A C 1
ATOM 690 O O . ASP A 1 94 ? 18.273 2.118 -30.102 1.00 96.81 94 ASP A O 1
ATOM 69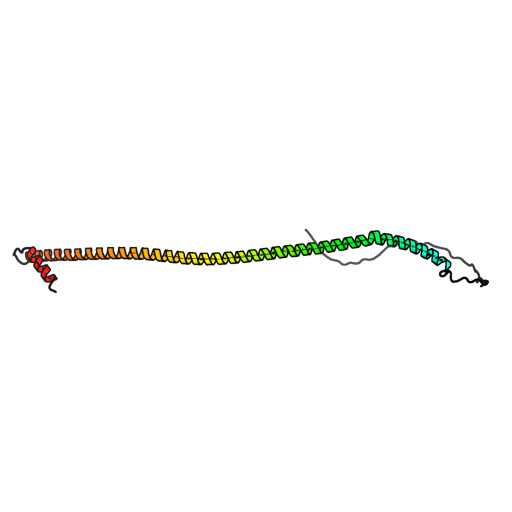4 N N . LEU A 1 95 ? 18.256 1.691 -32.306 1.00 97.75 95 LEU A N 1
ATOM 695 C CA . LEU A 1 95 ? 16.806 1.506 -32.401 1.00 97.75 95 LEU A CA 1
ATOM 696 C C . LEU A 1 95 ? 16.355 0.243 -31.659 1.00 97.75 95 LEU A C 1
ATOM 698 O O . LEU A 1 95 ? 15.401 0.302 -30.892 1.00 97.75 95 LEU A O 1
ATOM 702 N N . ALA A 1 96 ? 17.059 -0.877 -31.845 1.00 97.38 96 ALA A N 1
ATOM 703 C CA . ALA A 1 96 ? 16.748 -2.128 -31.160 1.00 97.38 96 ALA A CA 1
ATOM 704 C C . ALA A 1 96 ? 16.904 -1.998 -29.639 1.00 97.38 96 ALA A C 1
ATOM 706 O O . ALA A 1 96 ? 16.071 -2.504 -28.890 1.00 97.38 96 ALA A O 1
ATOM 707 N N . GLU A 1 97 ? 17.939 -1.295 -29.174 1.00 97.31 97 GLU A N 1
ATOM 708 C CA . GLU A 1 97 ? 18.127 -1.037 -27.748 1.00 97.31 97 GLU A CA 1
ATOM 709 C C . GLU A 1 97 ? 17.060 -0.072 -27.217 1.00 97.31 97 GLU A C 1
ATOM 711 O O . GLU A 1 97 ? 16.495 -0.317 -26.155 1.00 97.31 97 GLU A O 1
ATOM 716 N N . ALA A 1 98 ? 16.698 0.973 -27.968 1.00 97.56 98 ALA A N 1
ATOM 717 C CA . ALA A 1 98 ? 15.606 1.870 -27.592 1.00 97.56 98 ALA A CA 1
ATOM 718 C C . ALA A 1 98 ? 14.258 1.137 -27.480 1.00 97.56 98 ALA A C 1
ATOM 720 O O . ALA A 1 98 ? 13.524 1.361 -26.515 1.00 97.56 98 ALA A O 1
ATOM 721 N N . ASP A 1 99 ? 13.951 0.242 -28.422 1.00 97.31 99 ASP A N 1
ATOM 722 C CA . ASP A 1 99 ? 12.744 -0.586 -28.388 1.00 97.31 99 ASP A CA 1
ATOM 723 C C . ASP A 1 99 ? 12.772 -1.550 -27.193 1.00 97.31 99 ASP A C 1
ATOM 725 O O . ASP A 1 99 ? 11.791 -1.638 -26.456 1.00 97.31 99 ASP A O 1
ATOM 729 N N . ARG A 1 100 ? 13.918 -2.187 -26.913 1.00 97.75 100 ARG A N 1
ATOM 730 C CA . ARG A 1 100 ? 14.105 -3.049 -25.734 1.00 97.75 100 ARG A CA 1
ATOM 731 C C . ARG A 1 100 ? 13.880 -2.289 -24.427 1.00 97.75 100 ARG A C 1
ATOM 733 O O . ARG A 1 100 ? 13.138 -2.754 -23.567 1.00 97.75 100 ARG A O 1
ATOM 740 N N . LEU A 1 101 ? 14.478 -1.105 -24.279 1.00 97.12 101 LEU A N 1
ATOM 741 C CA . LEU A 1 101 ? 14.295 -0.256 -23.096 1.00 97.12 101 LEU A CA 1
ATOM 742 C C . LEU A 1 101 ? 12.842 0.196 -22.948 1.00 97.12 101 LEU A C 1
ATOM 744 O O . LEU A 1 101 ? 12.337 0.300 -21.827 1.00 97.12 101 LEU A O 1
ATOM 748 N N . ARG A 1 102 ? 12.166 0.474 -24.066 1.00 97.56 102 ARG A N 1
ATOM 749 C CA . ARG A 1 102 ? 10.748 0.826 -24.069 1.00 97.56 102 ARG A CA 1
ATOM 750 C C . ARG A 1 102 ? 9.894 -0.345 -23.591 1.00 97.56 102 ARG A C 1
ATOM 752 O O . ARG A 1 102 ? 9.084 -0.147 -22.693 1.00 97.56 102 ARG A O 1
ATOM 759 N N . GLU A 1 103 ? 10.102 -1.542 -24.131 1.00 98.00 103 GLU A N 1
ATOM 760 C CA . GLU A 1 103 ? 9.385 -2.750 -23.711 1.00 98.00 103 GLU A CA 1
ATOM 761 C C . GLU A 1 103 ? 9.622 -3.072 -22.229 1.00 98.00 103 GLU A C 1
ATOM 763 O O . GLU A 1 103 ? 8.672 -3.361 -21.501 1.00 98.00 103 GLU A O 1
ATOM 768 N N . GLU A 1 104 ? 10.865 -2.963 -21.750 1.00 97.06 104 GLU A N 1
ATOM 769 C CA . GLU A 1 104 ? 11.193 -3.133 -20.330 1.00 97.06 104 GLU A CA 1
ATOM 770 C C . GLU A 1 104 ? 10.488 -2.088 -19.456 1.00 97.06 104 GLU A C 1
ATOM 772 O O . GLU A 1 104 ? 9.924 -2.427 -18.415 1.00 97.06 104 GLU A O 1
ATOM 777 N N . THR A 1 105 ? 10.467 -0.825 -19.886 1.00 97.31 105 THR A N 1
ATOM 778 C CA . THR A 1 105 ? 9.784 0.256 -19.163 1.00 97.31 105 THR A CA 1
ATOM 779 C C . THR A 1 105 ? 8.278 0.019 -19.112 1.00 97.31 105 THR A C 1
ATOM 781 O O . THR A 1 105 ? 7.685 0.105 -18.036 1.00 97.31 105 THR A O 1
ATOM 784 N N . ASP A 1 106 ? 7.661 -0.330 -20.241 1.00 97.50 106 ASP A N 1
ATOM 785 C CA . ASP A 1 106 ? 6.231 -0.629 -20.327 1.00 97.50 106 ASP A CA 1
ATOM 786 C C . ASP A 1 106 ? 5.872 -1.838 -19.441 1.00 97.50 106 ASP A C 1
ATOM 788 O O . ASP A 1 106 ? 4.869 -1.810 -18.721 1.00 97.50 106 ASP A O 1
ATOM 792 N N . ALA A 1 107 ? 6.724 -2.869 -19.401 1.00 97.38 107 ALA A N 1
ATOM 793 C CA . ALA A 1 107 ? 6.557 -4.019 -18.514 1.00 97.38 107 ALA A CA 1
ATOM 794 C C . ALA A 1 107 ? 6.672 -3.639 -17.027 1.00 97.38 107 ALA A C 1
ATOM 796 O O . ALA A 1 107 ? 5.862 -4.087 -16.209 1.00 97.38 107 ALA A O 1
ATOM 797 N N . VAL A 1 108 ? 7.640 -2.791 -16.664 1.00 96.94 108 VAL A N 1
ATOM 798 C CA . VAL A 1 108 ? 7.809 -2.291 -15.290 1.00 96.94 108 VAL A CA 1
ATOM 799 C C . VAL A 1 108 ? 6.619 -1.429 -14.870 1.00 96.94 108 VAL A C 1
ATOM 801 O O . VAL A 1 108 ? 6.123 -1.593 -13.756 1.00 96.94 108 VAL A O 1
ATOM 804 N N . ILE A 1 109 ? 6.121 -0.554 -15.748 1.00 97.69 109 ILE A N 1
ATOM 805 C CA . ILE A 1 109 ? 4.927 0.261 -15.487 1.00 97.69 109 ILE A CA 1
ATOM 806 C C . ILE A 1 109 ? 3.718 -0.647 -15.258 1.00 97.69 109 ILE A C 1
ATOM 808 O O . ILE A 1 109 ? 3.028 -0.497 -14.250 1.00 97.69 109 ILE A O 1
ATOM 812 N N . ALA A 1 110 ? 3.495 -1.632 -16.130 1.00 97.94 110 ALA A N 1
ATOM 813 C CA . ALA A 1 110 ? 2.386 -2.570 -15.988 1.00 97.94 110 ALA A CA 1
ATOM 814 C C . ALA A 1 110 ? 2.463 -3.364 -14.672 1.00 97.94 110 ALA A C 1
ATOM 816 O O . ALA A 1 110 ? 1.455 -3.515 -13.976 1.00 97.94 110 ALA A O 1
ATOM 817 N N . ALA A 1 111 ? 3.656 -3.837 -14.294 1.00 97.31 111 ALA A N 1
ATOM 818 C CA . ALA A 1 111 ? 3.875 -4.531 -13.028 1.00 97.31 111 ALA A CA 1
ATOM 819 C C . ALA A 1 111 ? 3.639 -3.612 -11.818 1.00 97.31 111 ALA A C 1
ATOM 821 O O . ALA A 1 111 ? 2.969 -4.006 -10.864 1.00 97.31 111 ALA A O 1
ATOM 822 N N . TYR A 1 112 ? 4.128 -2.371 -11.870 1.00 97.38 112 TYR A N 1
ATOM 823 C CA . TYR A 1 112 ? 3.936 -1.379 -10.815 1.00 97.38 112 TYR A CA 1
ATOM 824 C C . TYR A 1 112 ? 2.458 -1.015 -10.625 1.00 97.38 112 TYR A C 1
ATOM 826 O O . TYR A 1 112 ? 1.959 -0.980 -9.499 1.00 97.38 112 TYR A O 1
ATOM 834 N N . GLU A 1 113 ? 1.724 -0.787 -11.715 1.00 97.88 113 GLU A N 1
ATOM 835 C CA . GLU A 1 113 ? 0.287 -0.515 -11.668 1.00 97.88 113 GLU A CA 1
ATOM 836 C C . GLU A 1 113 ? -0.508 -1.709 -11.129 1.00 97.88 113 GLU A C 1
ATOM 838 O O . GLU A 1 113 ? -1.439 -1.530 -10.331 1.00 97.88 113 GLU A O 1
ATOM 843 N N . ALA A 1 114 ? -0.139 -2.930 -11.530 1.00 97.94 114 ALA A N 1
ATOM 844 C CA . ALA A 1 114 ? -0.738 -4.155 -11.016 1.00 97.94 114 ALA A CA 1
ATOM 845 C C . ALA A 1 114 ? -0.511 -4.297 -9.505 1.00 97.94 114 ALA A C 1
ATOM 847 O O . ALA A 1 114 ? -1.473 -4.551 -8.773 1.00 97.94 114 ALA A O 1
ATOM 848 N N . GLU A 1 115 ? 0.713 -4.057 -9.033 1.00 97.62 115 GLU A N 1
ATOM 849 C CA . GLU A 1 115 ? 1.064 -4.111 -7.614 1.00 97.62 115 GLU A CA 1
ATOM 850 C C . GLU A 1 115 ? 0.321 -3.036 -6.815 1.00 97.62 115 GLU A C 1
ATOM 852 O O . GLU A 1 115 ? -0.296 -3.325 -5.792 1.00 97.62 115 GLU A O 1
ATOM 857 N N . LEU A 1 116 ? 0.254 -1.801 -7.321 1.00 98.12 116 LEU A N 1
ATOM 858 C CA . LEU A 1 116 ? -0.490 -0.723 -6.671 1.00 98.12 116 LEU A CA 1
ATOM 859 C C . LEU A 1 116 ? -1.987 -1.052 -6.561 1.00 98.12 116 LEU A C 1
ATOM 861 O O . LEU A 1 116 ? -2.634 -0.768 -5.547 1.00 98.12 116 LEU A O 1
ATOM 865 N N . LYS A 1 117 ? -2.560 -1.667 -7.600 1.00 98.06 117 LYS A N 1
ATOM 866 C CA . LYS A 1 117 ? -3.954 -2.120 -7.602 1.00 98.06 117 LYS A CA 1
ATOM 867 C C . LYS A 1 117 ? -4.172 -3.276 -6.625 1.00 98.06 117 LYS A C 1
ATOM 869 O O . LYS A 1 117 ? -5.191 -3.282 -5.932 1.00 98.06 117 LYS A O 1
ATOM 874 N N . ALA A 1 118 ? -3.244 -4.228 -6.557 1.00 97.44 118 ALA A N 1
ATOM 875 C CA . ALA A 1 118 ? -3.282 -5.338 -5.611 1.00 97.44 118 ALA A CA 1
ATOM 876 C C . ALA A 1 118 ? -3.185 -4.834 -4.164 1.00 97.44 118 ALA A C 1
ATOM 878 O O . ALA A 1 118 ? -4.053 -5.156 -3.353 1.00 97.44 118 ALA A O 1
ATOM 879 N N . ALA A 1 119 ? -2.228 -3.952 -3.870 1.00 97.94 119 ALA A N 1
ATOM 880 C CA . ALA A 1 119 ? -2.047 -3.331 -2.563 1.00 97.94 119 ALA A CA 1
ATOM 881 C C . ALA A 1 119 ? -3.291 -2.548 -2.118 1.00 97.94 119 ALA A C 1
ATOM 883 O O . ALA A 1 119 ? -3.753 -2.711 -0.989 1.00 97.94 119 ALA A O 1
ATOM 884 N N . ARG A 1 120 ? -3.899 -1.750 -3.013 1.00 97.94 120 ARG A N 1
ATOM 885 C CA . ARG A 1 120 ? -5.157 -1.036 -2.722 1.00 97.94 120 ARG A CA 1
ATOM 886 C C . ARG A 1 120 ? -6.300 -1.996 -2.402 1.00 97.94 120 ARG A C 1
ATOM 888 O O . ARG A 1 120 ? -6.990 -1.798 -1.408 1.00 97.94 120 ARG A O 1
ATOM 895 N N . ARG A 1 121 ? -6.484 -3.049 -3.207 1.00 98.00 121 ARG A N 1
ATOM 896 C CA . ARG A 1 121 ? -7.513 -4.075 -2.960 1.00 98.00 121 ARG A CA 1
ATOM 897 C C . ARG A 1 121 ? -7.292 -4.785 -1.629 1.00 98.00 121 ARG A C 1
ATOM 899 O O . ARG A 1 121 ? -8.244 -4.944 -0.871 1.00 98.00 121 ARG A O 1
ATOM 906 N N . HIS A 1 122 ? -6.053 -5.172 -1.338 1.00 97.62 122 HIS A N 1
ATOM 907 C CA . HIS A 1 122 ? -5.691 -5.820 -0.085 1.00 97.62 122 HIS A CA 1
ATOM 908 C C . HIS A 1 122 ? -5.953 -4.900 1.113 1.00 97.62 122 HIS A C 1
ATOM 910 O O . HIS A 1 122 ? -6.574 -5.324 2.081 1.00 97.62 122 HIS A O 1
ATOM 916 N N . ALA A 1 123 ? -5.573 -3.622 1.029 1.00 97.94 123 ALA A N 1
ATOM 917 C CA . ALA A 1 123 ? -5.842 -2.640 2.075 1.00 97.94 123 ALA A CA 1
ATOM 918 C C . ALA A 1 123 ? -7.346 -2.443 2.321 1.00 97.94 123 ALA A C 1
ATOM 920 O O . ALA A 1 123 ? -7.773 -2.425 3.472 1.00 97.94 123 ALA A O 1
ATOM 921 N N . THR A 1 124 ? -8.160 -2.335 1.263 1.00 97.94 124 THR A N 1
ATOM 922 C CA . THR A 1 124 ? -9.622 -2.240 1.401 1.00 97.94 124 THR A CA 1
ATOM 923 C C . THR A 1 124 ? -10.209 -3.509 2.017 1.00 97.94 124 THR A C 1
ATOM 925 O O . THR A 1 124 ? -10.994 -3.410 2.953 1.00 97.94 124 THR A O 1
ATOM 928 N N . SER A 1 125 ? -9.796 -4.691 1.551 1.00 97.94 125 SER A N 1
ATOM 929 C CA . SER A 1 125 ? -10.249 -5.973 2.106 1.00 97.94 125 SER A CA 1
ATOM 930 C C . SER A 1 125 ? -9.896 -6.103 3.586 1.00 97.94 125 SER A C 1
ATOM 932 O O . SER A 1 125 ? -10.747 -6.457 4.394 1.00 97.94 125 SER A O 1
ATOM 934 N N . LEU A 1 126 ? -8.659 -5.761 3.953 1.00 98.00 126 LEU A N 1
ATOM 935 C CA . LEU A 1 126 ? -8.190 -5.805 5.333 1.00 98.00 126 LEU A CA 1
ATOM 936 C C . LEU A 1 126 ? -8.933 -4.791 6.210 1.00 98.00 126 LEU A C 1
ATOM 938 O O . LEU A 1 126 ? -9.271 -5.095 7.349 1.00 98.00 126 LEU A O 1
ATOM 942 N N . ALA A 1 127 ? -9.207 -3.588 5.700 1.00 97.81 127 ALA A N 1
ATOM 943 C CA . ALA A 1 127 ? -9.977 -2.587 6.430 1.00 97.81 127 ALA A CA 1
ATOM 944 C C . ALA A 1 127 ? -11.404 -3.075 6.720 1.00 97.81 127 ALA A C 1
ATOM 946 O O . ALA A 1 127 ? -11.878 -2.918 7.845 1.00 97.81 127 ALA A O 1
ATOM 947 N N . GLU A 1 128 ? -12.065 -3.696 5.741 1.00 97.81 128 GLU A N 1
ATOM 948 C CA . GLU A 1 128 ? -13.394 -4.284 5.930 1.00 97.81 128 GLU A CA 1
ATOM 949 C C . GLU A 1 128 ? -13.358 -5.461 6.913 1.00 97.81 128 GLU A C 1
ATOM 951 O O . GLU A 1 128 ? -14.124 -5.464 7.873 1.00 97.81 128 GLU A O 1
ATOM 956 N N . GLU A 1 129 ? -12.408 -6.389 6.778 1.00 97.88 129 GLU A N 1
ATOM 957 C CA . GLU A 1 129 ? -12.244 -7.520 7.704 1.00 97.88 129 GLU A CA 1
ATOM 958 C C . GLU A 1 129 ? -12.001 -7.063 9.152 1.00 97.88 129 GLU A C 1
ATOM 960 O O . GLU A 1 129 ? -12.578 -7.595 10.109 1.00 97.88 129 GLU A O 1
ATOM 965 N N . ARG A 1 130 ? -11.162 -6.037 9.338 1.00 98.19 130 ARG A N 1
ATOM 966 C CA . ARG A 1 130 ? -10.898 -5.456 10.659 1.00 98.19 130 ARG A CA 1
ATOM 967 C C . ARG A 1 130 ? -12.126 -4.753 11.216 1.00 98.19 130 ARG A C 1
ATOM 969 O O . ARG A 1 130 ? -12.383 -4.887 12.409 1.00 98.19 130 ARG A O 1
ATOM 976 N N . ARG A 1 131 ? -12.904 -4.049 10.388 1.00 97.81 131 ARG A N 1
ATOM 977 C CA . ARG A 1 131 ? -14.176 -3.435 10.807 1.00 97.81 131 ARG A CA 1
ATOM 978 C C . ARG A 1 131 ? -15.181 -4.488 11.247 1.00 97.81 131 ARG A C 1
ATOM 980 O O . ARG A 1 131 ? -15.765 -4.336 12.316 1.00 97.81 131 ARG A O 1
ATOM 987 N N . THR A 1 132 ? -15.356 -5.556 10.471 1.00 97.81 132 THR A N 1
ATOM 988 C CA . THR A 1 132 ? -16.289 -6.637 10.812 1.00 97.81 132 THR A CA 1
ATOM 989 C C . THR A 1 132 ? -15.864 -7.359 12.084 1.00 97.81 132 THR A C 1
ATOM 991 O O . THR A 1 132 ? -16.690 -7.569 12.970 1.00 97.81 132 THR A O 1
ATOM 994 N N . THR A 1 133 ? -14.572 -7.668 12.220 1.00 97.56 133 THR A N 1
ATOM 995 C CA . THR A 1 133 ? -14.035 -8.342 13.410 1.00 97.56 133 THR A CA 1
ATOM 996 C C . THR A 1 133 ? -14.150 -7.453 14.647 1.00 97.56 133 THR A C 1
ATOM 998 O O . THR A 1 133 ? -14.662 -7.893 15.670 1.00 97.56 133 THR A O 1
ATOM 1001 N N . ALA A 1 134 ? -13.782 -6.171 14.549 1.00 97.69 134 ALA A N 1
ATOM 1002 C CA . ALA A 1 134 ? -13.906 -5.228 15.659 1.00 97.69 134 ALA A CA 1
ATOM 1003 C C . ALA A 1 134 ? -15.369 -5.004 16.078 1.00 97.69 134 ALA A C 1
ATOM 1005 O O . ALA A 1 134 ? -15.660 -4.909 17.270 1.00 97.69 134 ALA A O 1
ATOM 1006 N N . ALA A 1 135 ? -16.301 -4.937 15.121 1.00 97.88 135 ALA A N 1
ATOM 1007 C CA . ALA A 1 135 ? -17.727 -4.828 15.417 1.00 97.88 135 ALA A CA 1
ATOM 1008 C C . ALA A 1 135 ? -18.254 -6.078 16.140 1.00 97.88 135 ALA A C 1
ATOM 1010 O O . ALA A 1 135 ? -19.004 -5.947 17.109 1.00 97.88 135 ALA A O 1
ATOM 1011 N N . ALA A 1 136 ? -17.830 -7.272 15.713 1.00 98.00 136 ALA A N 1
ATOM 1012 C CA . ALA A 1 136 ? -18.187 -8.531 16.360 1.00 98.00 136 ALA A CA 1
ATOM 1013 C C . ALA A 1 136 ? -17.612 -8.630 17.784 1.00 98.00 136 ALA A C 1
ATOM 1015 O O . ALA A 1 136 ? -18.346 -8.945 18.719 1.00 98.00 136 ALA A O 1
ATOM 1016 N N . GLU A 1 137 ? -16.335 -8.289 17.976 1.00 97.75 137 GLU A N 1
ATOM 1017 C CA . GLU A 1 137 ? -15.703 -8.250 19.301 1.00 97.75 137 GLU A CA 1
ATOM 1018 C C . GLU A 1 137 ? -16.382 -7.241 20.233 1.00 97.75 137 GLU A C 1
ATOM 1020 O O . GLU A 1 137 ? -16.596 -7.525 21.411 1.00 97.75 137 GLU A O 1
ATOM 1025 N N . LEU A 1 138 ? -16.749 -6.063 19.718 1.00 98.12 138 LEU A N 1
ATOM 1026 C CA . LEU A 1 138 ? -17.461 -5.052 20.492 1.00 98.12 138 LEU A CA 1
ATOM 1027 C C . LEU A 1 138 ? -18.859 -5.531 20.892 1.00 98.12 138 LEU A C 1
ATOM 1029 O O . LEU A 1 138 ? -19.267 -5.308 22.028 1.00 98.12 138 LEU A O 1
ATOM 1033 N N . ALA A 1 139 ? -19.587 -6.185 19.985 1.00 97.88 139 ALA A N 1
ATOM 1034 C CA . ALA A 1 139 ? -20.890 -6.767 20.290 1.00 97.88 139 ALA A CA 1
ATOM 1035 C C . ALA A 1 139 ? -20.778 -7.867 21.358 1.00 97.88 139 ALA A C 1
ATOM 1037 O O . ALA A 1 139 ? -21.555 -7.863 22.309 1.00 97.88 139 ALA A O 1
ATOM 1038 N N . ALA A 1 140 ? -19.775 -8.745 21.252 1.00 97.88 140 ALA A N 1
ATOM 1039 C CA . ALA A 1 140 ? -19.521 -9.794 22.236 1.00 97.88 140 ALA A CA 1
ATOM 1040 C C . ALA A 1 140 ? -19.190 -9.216 23.622 1.00 97.88 140 ALA A C 1
ATOM 1042 O O . ALA A 1 140 ? -19.829 -9.579 24.606 1.00 97.88 140 ALA A O 1
ATOM 1043 N N . LYS A 1 141 ? -18.264 -8.249 23.694 1.00 97.81 141 LYS A N 1
ATOM 1044 C CA . LYS A 1 141 ? -17.910 -7.574 24.955 1.00 97.81 141 LYS A CA 1
ATOM 1045 C C . LYS A 1 141 ? -19.083 -6.808 25.557 1.00 97.81 141 LYS A C 1
ATOM 1047 O O . LYS A 1 141 ? -19.234 -6.782 26.771 1.00 97.81 141 LYS A O 1
ATOM 1052 N N . ARG A 1 142 ? -19.917 -6.170 24.730 1.00 97.94 142 ARG A N 1
ATOM 1053 C CA . ARG A 1 142 ? -21.138 -5.504 25.206 1.00 97.94 142 ARG A CA 1
ATOM 1054 C C . ARG A 1 142 ? -22.107 -6.504 25.820 1.00 97.94 142 ARG A C 1
ATOM 1056 O O . ARG A 1 142 ? -22.561 -6.260 26.927 1.00 97.94 142 ARG A O 1
ATOM 1063 N N . ALA A 1 143 ? -22.360 -7.625 25.147 1.00 98.00 143 ALA A N 1
ATOM 1064 C CA . ALA A 1 143 ? -23.238 -8.669 25.665 1.00 98.00 143 ALA A CA 1
ATOM 1065 C C . ALA A 1 143 ? -22.717 -9.263 26.988 1.00 98.00 143 ALA A C 1
ATOM 1067 O O . ALA A 1 143 ? -23.501 -9.478 27.907 1.00 98.00 143 ALA A O 1
ATOM 1068 N N . GLU A 1 144 ? -21.403 -9.476 27.109 1.00 98.00 144 GLU A N 1
ATOM 1069 C CA . GLU A 1 144 ? -20.761 -9.919 28.355 1.00 98.00 144 GLU A CA 1
ATOM 1070 C C . GLU A 1 144 ? -20.965 -8.901 29.486 1.00 98.00 144 GLU A C 1
ATOM 1072 O O . GLU A 1 144 ? -21.452 -9.249 30.558 1.00 98.00 144 GLU A O 1
ATOM 1077 N N . VAL A 1 145 ? -20.676 -7.621 29.231 1.00 98.19 145 VAL A N 1
ATOM 1078 C CA . VAL A 1 145 ? -20.848 -6.552 30.226 1.00 98.19 145 VAL A CA 1
ATOM 1079 C C . VAL A 1 145 ? -22.315 -6.364 30.616 1.00 98.19 145 VAL A C 1
ATOM 1081 O O . VAL A 1 145 ? -22.609 -6.129 31.787 1.00 98.19 145 VAL A O 1
ATOM 1084 N N . GLU A 1 146 ? -23.245 -6.461 29.666 1.00 97.94 146 GLU A N 1
ATOM 1085 C CA . GLU A 1 146 ? -24.684 -6.390 29.933 1.00 97.94 146 GLU A CA 1
ATOM 1086 C C . GLU A 1 146 ? -25.156 -7.571 30.790 1.00 97.94 146 GLU A C 1
ATOM 1088 O O . GLU A 1 146 ? -25.918 -7.364 31.737 1.00 97.94 146 GLU A O 1
ATOM 1093 N N . ALA A 1 147 ? -24.665 -8.785 30.523 1.00 97.81 147 ALA A N 1
ATOM 1094 C CA . ALA A 1 147 ? -24.958 -9.962 31.336 1.00 97.81 147 ALA A CA 1
ATOM 1095 C C . ALA A 1 147 ? -24.406 -9.819 32.766 1.00 97.81 147 ALA A C 1
ATOM 1097 O O . ALA A 1 147 ? -25.133 -10.048 33.736 1.00 97.81 147 ALA A O 1
ATOM 1098 N N . ASP A 1 148 ? -23.161 -9.363 32.906 1.00 97.88 148 ASP A N 1
ATOM 1099 C CA . ASP A 1 148 ? -22.533 -9.086 34.201 1.00 97.88 148 ASP A CA 1
ATOM 1100 C C . ASP A 1 148 ? -23.284 -8.007 34.986 1.00 97.88 148 ASP A C 1
ATOM 1102 O O . ASP A 1 148 ? -23.458 -8.106 36.206 1.00 97.88 148 ASP A O 1
ATOM 1106 N N . LEU A 1 149 ? -23.730 -6.953 34.299 1.00 98.00 149 LEU A N 1
ATOM 1107 C CA . LEU A 1 149 ? -24.496 -5.875 34.909 1.00 98.00 149 LEU A CA 1
ATOM 1108 C C . LEU A 1 149 ? -25.868 -6.370 35.371 1.00 98.00 149 LEU A C 1
ATOM 1110 O O . LEU A 1 149 ? -26.265 -6.063 36.494 1.00 98.00 149 LEU A O 1
ATOM 1114 N N . ALA A 1 150 ? -26.561 -7.164 34.554 1.00 97.69 150 ALA A N 1
ATOM 1115 C CA . ALA A 1 150 ? -27.840 -7.766 34.917 1.00 97.69 150 ALA A CA 1
ATOM 1116 C C . ALA A 1 150 ? -27.706 -8.685 36.143 1.00 97.69 150 ALA A C 1
ATOM 1118 O O . ALA A 1 150 ? -28.524 -8.611 37.062 1.00 97.69 150 ALA A O 1
ATOM 1119 N N . ALA A 1 151 ? -26.640 -9.490 36.209 1.00 97.81 151 ALA A N 1
ATOM 1120 C CA . ALA A 1 151 ? -26.354 -10.340 37.362 1.00 97.81 151 ALA A CA 1
ATOM 1121 C C . ALA A 1 151 ? -26.116 -9.515 38.640 1.00 97.81 151 ALA A C 1
ATOM 1123 O O . ALA A 1 151 ? -26.721 -9.786 39.679 1.00 97.81 151 ALA A O 1
ATOM 1124 N N . LYS A 1 152 ? -25.289 -8.462 38.561 1.00 97.69 152 LYS A N 1
ATOM 1125 C CA . LYS A 1 152 ? -25.026 -7.555 39.694 1.00 97.69 152 LYS A CA 1
ATOM 1126 C C . LYS A 1 152 ? -26.277 -6.813 40.151 1.00 97.69 152 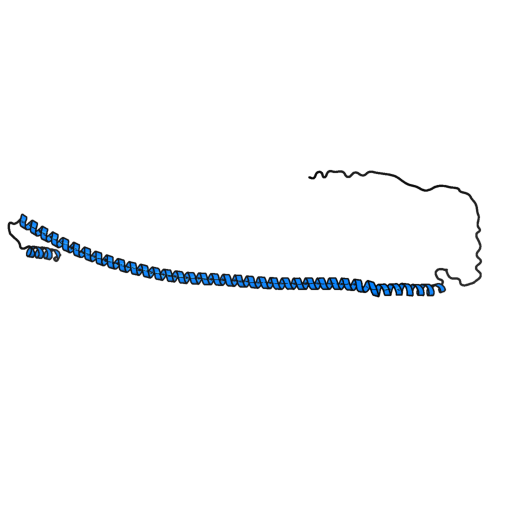LYS A C 1
ATOM 1128 O O . LYS A 1 152 ? -26.456 -6.609 41.351 1.00 97.69 152 LYS A O 1
ATOM 1133 N N . LEU A 1 153 ? -27.127 -6.405 39.210 1.00 98.19 153 LEU A N 1
ATOM 1134 C CA . LEU A 1 153 ? -28.385 -5.728 39.504 1.00 98.19 153 LEU A CA 1
ATOM 1135 C C . LEU A 1 153 ? -29.337 -6.668 40.251 1.00 98.19 153 LEU A C 1
ATOM 1137 O O . LEU A 1 153 ? -29.818 -6.306 41.320 1.00 98.19 153 LEU A O 1
ATOM 1141 N N . SER A 1 154 ? -29.496 -7.905 39.774 1.00 97.62 154 SER A N 1
ATOM 1142 C CA . SER A 1 154 ? -30.303 -8.926 40.453 1.00 97.62 154 SER A CA 1
ATOM 1143 C C . SER A 1 154 ? -29.779 -9.250 41.862 1.00 97.62 154 SER A C 1
ATOM 1145 O O . SER A 1 154 ? -30.554 -9.329 42.816 1.00 97.62 154 SER A O 1
ATOM 1147 N N . GLU A 1 155 ? -28.458 -9.362 42.040 1.00 97.56 155 GLU A N 1
ATOM 1148 C CA . GLU A 1 155 ? -27.845 -9.564 43.360 1.00 97.56 155 GLU A CA 1
ATOM 1149 C C . GLU A 1 155 ? -28.092 -8.363 44.294 1.00 97.56 155 GLU A C 1
ATOM 1151 O O . GLU A 1 155 ? -28.364 -8.525 45.487 1.00 97.56 155 GLU A O 1
ATOM 1156 N N . ALA A 1 156 ? -27.995 -7.136 43.775 1.00 97.38 156 ALA A N 1
ATOM 1157 C CA . ALA A 1 156 ? -28.288 -5.925 44.535 1.00 97.38 156 ALA A CA 1
ATOM 1158 C C . ALA A 1 156 ? -29.767 -5.851 44.945 1.00 97.38 156 ALA A C 1
ATOM 1160 O O . ALA A 1 156 ? -30.050 -5.562 46.106 1.00 97.38 156 ALA A O 1
ATOM 1161 N N . GLU A 1 157 ? -30.695 -6.175 44.044 1.00 97.38 157 GLU A N 1
ATOM 1162 C CA . GLU A 1 157 ? -32.133 -6.242 44.330 1.00 97.38 157 GLU A CA 1
ATOM 1163 C C . GLU A 1 157 ? -32.445 -7.275 45.422 1.00 97.38 157 GLU A C 1
ATOM 1165 O O . GLU A 1 157 ? -33.134 -6.957 46.393 1.00 97.38 157 GLU A O 1
ATOM 1170 N N . ALA A 1 158 ? -31.861 -8.475 45.340 1.00 97.38 158 ALA A N 1
ATOM 1171 C CA . ALA A 1 158 ? -32.017 -9.508 46.365 1.00 97.38 158 ALA A CA 1
ATOM 1172 C C . ALA A 1 158 ? -31.466 -9.065 47.736 1.00 97.38 158 ALA A C 1
ATOM 1174 O O . ALA A 1 158 ? -32.080 -9.316 48.782 1.00 97.38 158 ALA A O 1
ATOM 1175 N N . ARG A 1 159 ? -30.324 -8.361 47.752 1.00 97.44 159 ARG A N 1
ATOM 1176 C CA . ARG A 1 159 ? -29.762 -7.765 48.976 1.00 97.44 159 ARG A CA 1
ATOM 1177 C C . ARG A 1 159 ? -30.676 -6.692 49.560 1.00 97.44 159 ARG A C 1
ATOM 1179 O O . ARG A 1 159 ? -30.886 -6.690 50.772 1.00 97.44 159 ARG A O 1
ATOM 1186 N N . ILE A 1 160 ? -31.221 -5.807 48.725 1.00 97.00 160 ILE A N 1
ATOM 1187 C CA . ILE A 1 160 ? -32.150 -4.753 49.152 1.00 97.00 160 ILE A CA 1
ATOM 1188 C C . ILE A 1 160 ? -33.401 -5.373 49.771 1.00 97.00 160 ILE A C 1
ATOM 1190 O O . ILE A 1 160 ? -33.786 -4.968 50.865 1.00 97.00 160 ILE A O 1
ATOM 1194 N N . GLU A 1 161 ? -33.994 -6.385 49.136 1.00 96.94 161 GLU A N 1
ATOM 1195 C CA . GLU A 1 161 ? -35.182 -7.051 49.678 1.00 96.94 161 GLU A CA 1
ATOM 1196 C C . GLU A 1 161 ? -34.871 -7.734 51.018 1.00 96.94 161 GLU A C 1
ATOM 1198 O O . GLU A 1 161 ? -35.610 -7.571 51.985 1.00 96.94 161 GLU A O 1
ATOM 1203 N N . THR A 1 162 ? -33.716 -8.392 51.140 1.00 96.69 162 THR A N 1
ATOM 1204 C CA . THR A 1 162 ? -33.277 -8.992 52.412 1.00 96.69 162 THR A CA 1
ATOM 1205 C C . THR A 1 162 ? -33.101 -7.942 53.517 1.00 96.69 162 THR A C 1
ATOM 1207 O O . THR A 1 162 ? -33.533 -8.150 54.653 1.00 96.69 162 THR A O 1
ATOM 1210 N N . ILE A 1 163 ? -32.468 -6.803 53.212 1.00 96.38 163 ILE A N 1
ATOM 1211 C CA . ILE A 1 163 ? -32.287 -5.699 54.168 1.00 96.38 163 ILE A CA 1
ATOM 1212 C C . ILE A 1 163 ? -33.640 -5.112 54.564 1.00 96.38 163 ILE A C 1
ATOM 1214 O O . ILE A 1 163 ? -33.873 -4.873 55.746 1.00 96.38 163 ILE A O 1
ATOM 1218 N N . LYS A 1 164 ? -34.545 -4.921 53.603 1.00 96.31 164 LYS A N 1
ATOM 1219 C CA . LYS A 1 164 ? -35.896 -4.415 53.838 1.00 96.31 164 LYS A CA 1
ATOM 1220 C C . LYS A 1 164 ? -36.689 -5.341 54.758 1.00 96.31 164 LYS A C 1
ATOM 1222 O O . LYS A 1 164 ? -37.264 -4.862 55.729 1.00 96.31 164 LYS A O 1
ATOM 1227 N N . GLN A 1 165 ? -36.683 -6.650 54.503 1.00 95.19 165 GLN A N 1
ATOM 1228 C CA . GLN A 1 165 ? -37.359 -7.626 55.364 1.00 95.19 165 GLN A CA 1
ATOM 1229 C C . GLN A 1 165 ? -36.785 -7.621 56.786 1.00 95.19 165 GLN A C 1
ATOM 1231 O O . GLN A 1 165 ? -37.539 -7.614 57.759 1.00 95.19 165 GLN A O 1
ATOM 1236 N N . ARG A 1 166 ? -35.454 -7.542 56.922 1.00 94.69 166 ARG A N 1
ATOM 1237 C CA . ARG A 1 166 ? -34.796 -7.438 58.231 1.00 94.69 166 ARG A CA 1
ATOM 1238 C C . ARG A 1 166 ? -35.178 -6.155 58.967 1.00 94.69 166 ARG A C 1
ATOM 1240 O O . ARG A 1 166 ? -35.589 -6.234 60.116 1.00 94.69 166 ARG A O 1
ATOM 1247 N N . ALA A 1 167 ? -35.114 -5.004 58.299 1.00 94.00 167 ALA A N 1
ATOM 1248 C CA . ALA A 1 167 ? -35.486 -3.718 58.882 1.00 94.00 167 ALA A CA 1
ATOM 1249 C C . ALA A 1 167 ? -36.960 -3.700 59.318 1.00 94.00 167 ALA A C 1
ATOM 1251 O O . ALA A 1 167 ? -37.273 -3.254 60.417 1.00 94.00 167 ALA A O 1
ATOM 1252 N N . LEU A 1 168 ? -37.869 -4.245 58.500 1.00 92.25 168 LEU A N 1
ATOM 1253 C CA . LEU A 1 168 ? -39.278 -4.391 58.873 1.00 92.25 168 LEU A CA 1
ATOM 1254 C C . LEU A 1 168 ? -39.457 -5.308 60.090 1.00 92.25 168 LEU A C 1
ATOM 1256 O O . LEU A 1 168 ? -40.297 -5.021 60.940 1.00 92.25 168 LEU A O 1
ATOM 1260 N N . SER A 1 169 ? -38.678 -6.389 60.197 1.00 90.19 169 SER A N 1
ATOM 1261 C CA . SER A 1 169 ? -38.683 -7.266 61.372 1.00 90.19 169 SER A CA 1
ATOM 1262 C C . SER A 1 169 ? -38.181 -6.547 62.625 1.00 90.19 169 SER A C 1
ATOM 1264 O O . SER A 1 169 ? -38.852 -6.596 63.651 1.00 90.19 169 SER A O 1
ATOM 1266 N N . GLU A 1 170 ? -37.045 -5.851 62.537 1.00 92.50 170 GLU A N 1
ATOM 1267 C CA . GLU A 1 170 ? -36.456 -5.081 63.641 1.00 92.50 170 GLU A CA 1
ATOM 1268 C C . GLU A 1 170 ? -37.419 -3.999 64.148 1.00 92.50 170 GLU A C 1
ATOM 1270 O O . GLU A 1 170 ? -37.589 -3.848 65.355 1.00 92.50 170 GLU A O 1
ATOM 1275 N N . VAL A 1 171 ? -38.130 -3.306 63.249 1.00 91.12 171 VAL A N 1
ATOM 1276 C CA . VAL A 1 171 ? -39.173 -2.338 63.628 1.00 91.12 171 VAL A CA 1
ATOM 1277 C C . VAL A 1 171 ? -40.309 -3.005 64.410 1.00 91.12 171 VAL A C 1
ATOM 1279 O O . VAL A 1 171 ? -40.768 -2.425 65.391 1.00 91.12 171 VAL A O 1
ATOM 1282 N N . ASN A 1 172 ? -40.751 -4.217 64.040 1.00 87.00 172 ASN A N 1
ATOM 1283 C CA . ASN A 1 172 ? -41.790 -4.923 64.809 1.00 87.00 172 ASN A CA 1
ATOM 1284 C C . ASN A 1 172 ? -41.305 -5.282 66.217 1.00 87.00 172 ASN A C 1
ATOM 1286 O O . ASN A 1 172 ? -42.067 -5.146 67.175 1.00 87.00 172 ASN A O 1
ATOM 1290 N N . THR A 1 173 ? -40.052 -5.727 66.346 1.00 89.19 173 THR A N 1
ATOM 1291 C CA . THR A 1 173 ? -39.446 -6.025 67.648 1.00 89.19 173 THR A CA 1
ATOM 1292 C C . THR A 1 173 ? -39.379 -4.762 68.503 1.00 89.19 173 THR A C 1
ATOM 1294 O O . THR A 1 173 ? -39.949 -4.743 69.587 1.00 89.19 173 THR A O 1
ATOM 1297 N N . ILE A 1 174 ? -38.821 -3.665 67.975 1.00 90.62 174 ILE A N 1
ATOM 1298 C CA . ILE A 1 174 ? -38.717 -2.385 68.695 1.00 90.62 174 ILE A CA 1
ATOM 1299 C C . ILE A 1 174 ? -40.101 -1.851 69.089 1.00 90.62 174 ILE A C 1
ATOM 1301 O O . ILE A 1 174 ? -40.274 -1.355 70.202 1.00 90.62 174 ILE A O 1
ATOM 1305 N N . ALA A 1 175 ? -41.098 -1.948 68.205 1.00 89.31 175 ALA A N 1
ATOM 1306 C CA . ALA A 1 175 ? -42.462 -1.512 68.495 1.00 89.31 175 ALA A CA 1
ATOM 1307 C C . ALA A 1 175 ? -43.107 -2.338 69.618 1.00 89.31 175 ALA A C 1
ATOM 1309 O O . ALA A 1 175 ? -43.751 -1.765 70.495 1.00 89.31 175 ALA A O 1
ATOM 1310 N N . THR A 1 176 ? -42.904 -3.660 69.618 1.00 87.25 176 THR A N 1
ATOM 1311 C CA . THR A 1 176 ? -43.405 -4.561 70.669 1.00 87.25 176 THR A CA 1
ATOM 1312 C C . THR A 1 176 ? -42.721 -4.269 72.003 1.00 87.25 176 THR A C 1
ATOM 1314 O O . THR A 1 176 ? -43.408 -4.042 72.995 1.00 87.25 176 THR A O 1
ATOM 1317 N N . ASP A 1 177 ? -41.389 -4.174 72.013 1.00 87.56 177 ASP A N 1
ATOM 1318 C CA . ASP A 1 177 ? -40.600 -3.877 73.214 1.00 87.56 177 ASP A CA 1
ATOM 1319 C C . ASP A 1 177 ? -40.983 -2.515 73.810 1.00 87.56 177 ASP A C 1
ATOM 1321 O O . ASP A 1 177 ? -41.176 -2.377 75.018 1.00 87.56 177 ASP A O 1
ATOM 1325 N N . THR A 1 178 ? -41.162 -1.502 72.953 1.00 88.62 178 THR A N 1
ATOM 1326 C CA . THR A 1 178 ? -41.591 -0.164 73.380 1.00 88.62 178 THR A CA 1
ATOM 1327 C C . THR A 1 178 ? -43.016 -0.188 73.931 1.00 88.62 178 THR A C 1
ATOM 1329 O O . THR A 1 178 ? -43.280 0.442 74.953 1.00 88.62 178 THR A O 1
ATOM 1332 N N . ALA A 1 179 ? -43.941 -0.916 73.296 1.00 85.88 179 ALA A N 1
ATOM 1333 C CA . ALA A 1 179 ? -45.316 -1.044 73.777 1.00 85.88 179 ALA A CA 1
ATOM 1334 C C . ALA A 1 179 ? -45.380 -1.729 75.151 1.00 85.88 179 ALA A C 1
ATOM 1336 O O . ALA A 1 179 ? -46.067 -1.224 76.039 1.00 85.88 179 ALA A O 1
ATOM 1337 N N . VAL A 1 180 ? -44.620 -2.812 75.356 1.00 85.94 180 VAL A N 1
ATOM 1338 C CA . VAL A 1 180 ? -44.491 -3.482 76.661 1.00 85.94 180 VAL A CA 1
ATOM 1339 C C . VAL A 1 180 ? -43.951 -2.508 77.711 1.00 85.94 180 VAL A C 1
ATOM 1341 O O . VAL A 1 180 ? -44.588 -2.315 78.747 1.00 85.94 180 VAL A O 1
ATOM 1344 N N . ALA A 1 181 ? -42.851 -1.808 77.415 1.00 86.19 181 ALA A N 1
ATOM 1345 C CA . ALA A 1 181 ? -42.246 -0.849 78.341 1.00 86.19 181 ALA A CA 1
ATOM 1346 C C . ALA A 1 181 ? -43.187 0.318 78.708 1.00 86.19 181 ALA A C 1
ATOM 1348 O O . ALA A 1 181 ? -43.172 0.810 79.839 1.00 86.19 181 ALA A O 1
ATOM 1349 N N . VAL A 1 182 ? -44.020 0.779 77.766 1.00 86.38 182 VAL A N 1
ATOM 1350 C CA . VAL A 1 182 ? -45.036 1.813 78.025 1.00 86.38 182 VAL A CA 1
ATOM 1351 C C . VAL A 1 182 ? -46.151 1.274 78.926 1.00 86.38 182 VAL A C 1
ATOM 1353 O O . VAL A 1 182 ? -46.544 1.969 79.864 1.00 86.38 182 VAL A O 1
ATOM 1356 N N . ILE A 1 183 ? -46.639 0.053 78.684 1.00 84.75 183 ILE A N 1
ATOM 1357 C CA . ILE A 1 183 ? -47.696 -0.575 79.493 1.00 84.75 183 ILE A CA 1
ATOM 1358 C C . ILE A 1 183 ? -47.226 -0.771 80.937 1.00 84.75 183 ILE A C 1
ATOM 1360 O O . ILE A 1 183 ? -47.920 -0.328 81.851 1.00 84.75 183 ILE A O 1
ATOM 1364 N N . GLU A 1 184 ? -46.026 -1.324 81.142 1.00 83.75 184 GLU A N 1
ATOM 1365 C CA . GLU A 1 184 ? -45.433 -1.524 82.475 1.00 83.75 184 GLU A CA 1
ATOM 1366 C C . GLU A 1 184 ? -45.310 -0.216 83.271 1.00 83.75 184 GLU A C 1
ATOM 1368 O O . GLU A 1 184 ? -45.432 -0.203 84.497 1.00 83.75 184 GLU A O 1
ATOM 1373 N N . ARG A 1 185 ? -45.078 0.907 82.580 1.00 83.94 185 ARG A N 1
ATOM 1374 C CA . ARG A 1 185 ? -44.906 2.222 83.210 1.00 83.94 185 ARG A CA 1
ATOM 1375 C C . ARG A 1 185 ? -46.229 2.925 83.532 1.00 83.94 185 ARG A C 1
ATOM 1377 O O . ARG A 1 185 ? -46.243 3.787 84.410 1.00 83.94 185 ARG A O 1
ATOM 1384 N N . VAL A 1 186 ? -47.313 2.610 82.821 1.00 83.69 186 VAL A N 1
ATOM 1385 C CA . VAL A 1 186 ? -48.611 3.308 82.931 1.00 83.69 186 VAL A CA 1
ATOM 1386 C C . VAL A 1 186 ? -49.639 2.507 83.732 1.00 83.69 186 VAL A C 1
ATOM 1388 O O . VAL A 1 186 ? -50.453 3.106 84.436 1.00 83.69 186 VAL A O 1
ATOM 1391 N N . ALA A 1 187 ? -49.607 1.175 83.668 1.00 73.69 187 ALA A N 1
ATOM 1392 C CA . ALA A 1 187 ? -50.562 0.309 84.344 1.00 73.69 187 ALA A CA 1
ATOM 1393 C C . ALA A 1 187 ? -49.824 -0.766 85.173 1.00 73.69 187 ALA A C 1
ATOM 1395 O O . ALA A 1 187 ? -49.014 -1.503 84.618 1.00 73.69 187 ALA A O 1
ATOM 1396 N N . PRO A 1 188 ? -50.091 -0.910 86.488 1.00 67.06 188 PRO A N 1
ATOM 1397 C CA . PRO A 1 188 ? -49.471 -1.936 87.333 1.00 67.06 188 PRO A CA 1
ATOM 1398 C C . PRO A 1 188 ? -50.113 -3.321 87.108 1.00 67.06 188 PRO A C 1
ATOM 1400 O O . PRO A 1 188 ? -50.619 -3.950 88.035 1.00 67.06 188 PRO A O 1
ATOM 1403 N N . ILE A 1 189 ? -50.131 -3.778 85.856 1.00 69.62 189 ILE A N 1
ATOM 1404 C CA . ILE A 1 189 ? -50.654 -5.075 85.414 1.00 69.62 189 ILE A CA 1
ATOM 1405 C C . ILE A 1 189 ? -49.571 -5.736 84.562 1.00 69.62 189 ILE A C 1
ATOM 1407 O O . ILE A 1 189 ? -49.038 -5.112 83.650 1.00 69.62 189 ILE A O 1
ATOM 1411 N N . SER A 1 190 ? -49.236 -6.991 84.863 1.00 67.38 190 SER A N 1
ATOM 1412 C CA . SER A 1 190 ? -48.317 -7.775 84.036 1.00 67.38 190 SER A CA 1
ATOM 1413 C C . SER A 1 190 ? -49.094 -8.327 82.844 1.00 67.38 190 SER A C 1
ATOM 1415 O O . SER A 1 190 ? -50.090 -9.026 83.033 1.00 67.38 190 SER A O 1
ATOM 1417 N N . VAL A 1 191 ? -48.671 -7.964 81.635 1.00 71.06 191 VAL A N 1
ATOM 1418 C CA . VAL A 1 191 ? -49.283 -8.409 80.376 1.00 71.06 191 VAL A CA 1
ATOM 1419 C C . VAL A 1 191 ? -48.317 -9.361 79.682 1.00 71.06 191 VAL A C 1
ATOM 1421 O O . VAL A 1 191 ? -47.108 -9.130 79.700 1.00 71.06 191 VAL A O 1
ATOM 1424 N N . ASP A 1 192 ? -48.841 -10.433 79.088 1.00 81.44 192 ASP A N 1
ATOM 1425 C CA . ASP A 1 192 ? -48.030 -11.394 78.342 1.00 81.44 192 ASP A CA 1
ATOM 1426 C C . ASP A 1 192 ? -47.446 -10.722 77.077 1.00 81.44 192 ASP A C 1
ATOM 1428 O O . ASP A 1 192 ? -48.208 -10.199 76.251 1.00 81.44 192 ASP A O 1
ATOM 1432 N N . PRO A 1 193 ? -46.112 -10.739 76.879 1.00 75.88 193 PRO A N 1
ATOM 1433 C CA . PRO A 1 193 ? -45.468 -10.223 75.672 1.00 75.88 193 PRO A CA 1
ATOM 1434 C C . PRO A 1 193 ? -46.042 -10.794 74.367 1.00 75.88 193 PRO A C 1
ATOM 1436 O O . PRO A 1 193 ? -46.067 -10.099 73.349 1.00 75.88 193 PRO A O 1
ATOM 1439 N N . ALA A 1 194 ? -46.533 -12.039 74.381 1.00 80.19 194 ALA A N 1
ATOM 1440 C CA . ALA A 1 194 ? -47.145 -12.667 73.212 1.00 80.19 194 ALA A CA 1
ATOM 1441 C C . ALA A 1 194 ? -48.468 -11.992 72.807 1.00 80.19 194 ALA A C 1
ATOM 1443 O O . ALA A 1 194 ? -48.766 -11.848 71.618 1.00 80.19 194 ALA A O 1
ATOM 1444 N N . GLU A 1 195 ? -49.244 -11.528 73.786 1.00 80.56 195 GLU A N 1
ATOM 1445 C CA . GLU A 1 195 ? -50.534 -10.876 73.563 1.00 80.56 195 GLU A CA 1
ATOM 1446 C C . GLU A 1 195 ? -50.334 -9.461 72.993 1.00 80.56 195 GLU A C 1
ATOM 1448 O O . GLU A 1 195 ? -50.990 -9.086 72.014 1.00 80.56 195 GLU A O 1
ATOM 1453 N N . VAL A 1 196 ? -49.334 -8.729 73.506 1.00 80.19 196 VAL A N 1
ATOM 1454 C CA . VAL A 1 196 ? -48.909 -7.410 72.997 1.00 80.19 196 VAL A CA 1
ATOM 1455 C C . VAL A 1 196 ? -48.385 -7.508 71.562 1.00 80.19 196 VAL A C 1
ATOM 1457 O O . VAL A 1 196 ? -48.778 -6.709 70.711 1.00 80.19 196 VAL A O 1
ATOM 1460 N N . ALA A 1 197 ? -47.566 -8.517 71.249 1.00 82.12 197 ALA A N 1
ATOM 1461 C CA . ALA A 1 197 ? -47.094 -8.761 69.885 1.00 82.12 197 ALA A CA 1
ATOM 1462 C C . ALA A 1 197 ? -48.256 -9.033 68.905 1.00 82.12 197 ALA A C 1
ATOM 1464 O O . ALA A 1 197 ? -48.255 -8.544 67.767 1.00 82.12 197 ALA A O 1
ATOM 1465 N N . SER A 1 198 ? -49.286 -9.771 69.341 1.00 82.19 198 SER A N 1
ATOM 1466 C CA . SER A 1 198 ? -50.487 -10.016 68.531 1.00 82.19 198 SER A CA 1
ATOM 1467 C C . SER A 1 198 ? -51.288 -8.729 68.278 1.00 82.19 198 SER A C 1
ATOM 1469 O O . SER A 1 198 ? -51.718 -8.477 67.154 1.00 82.19 198 SER A O 1
ATOM 1471 N N . ALA A 1 199 ? -51.408 -7.857 69.284 1.00 82.50 199 ALA A N 1
ATOM 1472 C CA . ALA A 1 199 ? -52.126 -6.591 69.164 1.00 82.50 199 ALA A CA 1
ATOM 1473 C C . ALA A 1 199 ? -51.390 -5.596 68.249 1.00 82.50 199 ALA A C 1
ATOM 1475 O O . ALA A 1 199 ? -52.006 -4.977 67.380 1.00 82.50 199 ALA A O 1
ATOM 1476 N N . VAL A 1 200 ? -50.063 -5.481 68.386 1.00 84.12 200 VAL A N 1
ATOM 1477 C CA . VAL A 1 200 ? -49.225 -4.624 67.526 1.00 84.12 200 VAL A CA 1
ATOM 1478 C C . VAL A 1 200 ? -49.281 -5.093 66.069 1.00 84.12 200 VAL A C 1
ATOM 1480 O O . VAL A 1 200 ? -49.439 -4.281 65.154 1.00 84.12 200 VAL A O 1
ATOM 1483 N N . SER A 1 201 ? -49.207 -6.406 65.834 1.00 81.50 201 SER A N 1
ATOM 1484 C CA . SER A 1 201 ? -49.305 -6.960 64.480 1.00 81.50 201 SER A CA 1
ATOM 1485 C C . SER A 1 201 ? -50.699 -6.792 63.863 1.00 81.50 201 SER A C 1
ATOM 1487 O O . SER A 1 201 ? -50.771 -6.472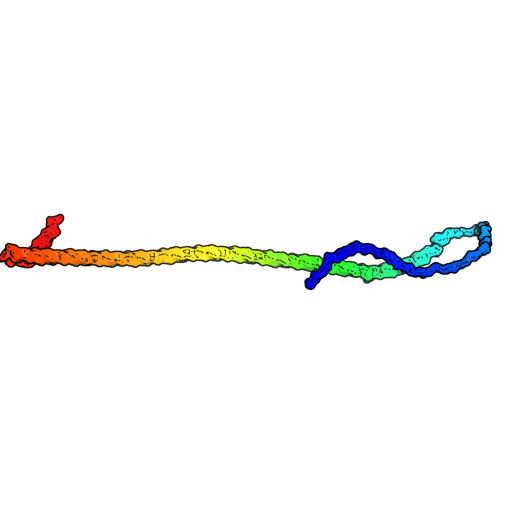 62.676 1.00 81.50 201 SER A O 1
ATOM 1489 N N . ALA A 1 202 ? -51.775 -6.907 64.651 1.00 84.94 202 ALA A N 1
ATOM 1490 C CA . ALA A 1 202 ? -53.149 -6.669 64.205 1.00 84.94 202 ALA A CA 1
ATOM 1491 C C . ALA A 1 202 ? -53.387 -5.215 63.758 1.00 84.94 202 ALA A C 1
ATOM 1493 O O . ALA A 1 202 ? -53.979 -4.993 62.700 1.00 84.94 202 ALA A O 1
ATOM 1494 N N . VAL A 1 203 ? -52.873 -4.229 64.508 1.00 84.56 203 VAL A N 1
ATOM 1495 C CA . VAL A 1 203 ? -52.968 -2.799 64.147 1.00 84.56 203 VAL A CA 1
ATOM 1496 C C . VAL A 1 203 ? -52.208 -2.501 62.852 1.00 84.56 203 VAL A C 1
ATOM 1498 O O . VAL A 1 203 ? -52.697 -1.755 62.009 1.00 84.56 203 VAL A O 1
ATOM 1501 N N . ARG A 1 204 ? -51.042 -3.125 62.649 1.00 80.19 204 ARG A N 1
ATOM 1502 C CA . ARG A 1 204 ? -50.244 -2.976 61.422 1.00 80.19 204 ARG A CA 1
ATOM 1503 C C . ARG A 1 204 ? -50.944 -3.533 60.175 1.00 80.19 204 ARG A C 1
ATOM 1505 O O . ARG A 1 204 ? -50.737 -3.002 59.092 1.00 80.19 204 ARG A O 1
ATOM 1512 N N . SER A 1 205 ? -51.717 -4.613 60.303 1.00 77.19 205 SER A N 1
ATOM 1513 C CA . SER A 1 205 ? -52.417 -5.259 59.178 1.00 77.19 205 SER A CA 1
ATOM 1514 C C . SER A 1 205 ? -53.822 -4.709 58.890 1.00 77.19 205 SER A C 1
ATOM 1516 O O . SER A 1 205 ? -54.438 -5.132 57.917 1.00 77.19 205 SER A O 1
ATOM 1518 N N . GLY A 1 206 ? -54.352 -3.841 59.758 1.00 64.38 206 GLY A N 1
ATOM 1519 C CA . GLY A 1 206 ? -55.753 -3.399 59.758 1.00 64.38 206 GLY A CA 1
ATOM 1520 C C . GLY A 1 206 ? -56.039 -2.054 59.081 1.00 64.38 206 GLY A C 1
ATOM 1521 O O . GLY A 1 206 ? -57.130 -1.521 59.274 1.00 64.38 206 GLY A O 1
ATOM 1522 N N . ASN A 1 207 ? -55.091 -1.502 58.323 1.00 43.59 207 ASN A N 1
ATOM 1523 C CA . ASN A 1 207 ? -55.218 -0.256 57.559 1.00 43.59 207 ASN A CA 1
ATOM 1524 C C . ASN A 1 207 ? -54.578 -0.437 56.177 1.00 43.59 207 ASN A C 1
ATOM 1526 O O . ASN A 1 207 ? -55.013 0.253 55.231 1.00 43.59 207 ASN A O 1
#

Organism: NCBI:txid1123029

InterPro domains:
  IPR002146 ATP synthase, F0 complex, subunit b/b', bacterial/chloroplast [MF_01398] (49-189)
  IPR002146 ATP synthase, F0 complex, subunit b/b', bacterial/chloroplast [PF00430] (58-186)
  IPR050059 ATP synthase B chain [PTHR33445] (54-198)

Foldseek 3Di:
DDDDDDDDDDDDDDDDDDDDDDDDDDDDDDDDDPDDDDDDDDDDPDVVPDPVCVVVVVVVVCVVVVVVVVCCVVPVVVVVVVVVVVVVVVVVVVVVVVVVVVVVVVVVVVVVVVVVVVVVVVVVVVVVVCVVVVVVVVVVVVVVVVVVVVVVVVVVVVVVVVVVVVVVVVVLVVVLVVVLVVCVVPPVDHDDSVVSSVVSVCVVVPD

Radius of gyration: 71.14 Å; chains: 1; bounding box: 128×63×188 Å

pLDDT: mean 79.21, std 23.29, range [27.48, 98.19]

Secondary structure (DSSP, 8-state):
----------------------------------------S-----GGG-TTTHHHHHHHHHHHHHHHHHHIIIIIHHHHHHHHHHHHHHHHHHHHHHHHHHHHHHHHHHHHHHHHHHHHHHHHHHHHHHHHHHHHHHHHHHHHHHHHHHHHHHHHHHHHHHHHHHHHHHHHHHHHHHHHHHHHHH-S----HHHHHHHHHHHHH--